Protein 7VS3 (pdb70)

Secondary structure (DSSP, 8-state):
-----EEEEEEEEEEE---SS-TT-EEEEEEEETTS-EEEPPPEETTB-EEEEEEEEEES-SS--EEEEEEEE---EEEEEEEEE---TTS--S-EEEEPB--SSSS-TT-EEEEEEEE---TTEEEEEEEEEEESSSS-S-EEEEEEEEE-SSS-EEEEEE-TT-SS-SEEEE-TT-EEEE-PPPTT--S-SEEEEEEETTEEEEEEESSHHHHHHHHHHHHHHHT-SSPP---

GO terms:
  GO:0031045 dense core granule (C, IDA)
  GO:0005546 phosphatidylinositol-4,5-bisphosphate binding (F, TAS)
  GO:0045921 positive regulation of exocytosis (P, IMP)
  GO:0045202 synapse (C, EXP)
  GO:0005509 calcium ion binding (F, IDA)
  GO:0005829 cytosol (C, IDA)
  GO:0045055 regulated exocytosis (P, TAS)
  GO:0017156 calcium-ion regulated exocytosis (P, IMP)
  GO:0099011 neuronal dense core vesicle exocytosis (P, IMP)
  GO:0005515 protein binding (F, IPI)
  GO:0005546 phosphatidylinositol-4,5-bisphosphate binding (F, IDA)
  GO:0098674 extrinsic component of neuronal dense core vesicle membrane (C, IDA)
  GO:0098793 presynapse (C, IDA)
  GO:0098978 glutamatergic synapse (C, IDA)
  GO:0098674 extrinsic component of neuronal dense core vesicle membrane (C, IEP)
  GO:0098793 presynapse (C, IEP)
  GO:0098978 glutamatergic synapse (C, IEP)

Foldseek 3Di:
DQWDKKKKKKFWFFKPQLPQDDQAWWKKKKKDKPPDDIDIFDIDGNVGGTGRDMDIDMDLWQFIKIKMWMWTDDVHIHTAFIDIDTDHQPRDQDWDKAATDGPVVDPRRRMITIMGIHIHQDPQWQDKDWKQKDKDPPNPDRDIFIWTWGNPDPQKIKIFTPDHPDSGGPDMGTQAQWDKAWDDDDPPRPDADTKIWIDHVPMIMIIGDPDVV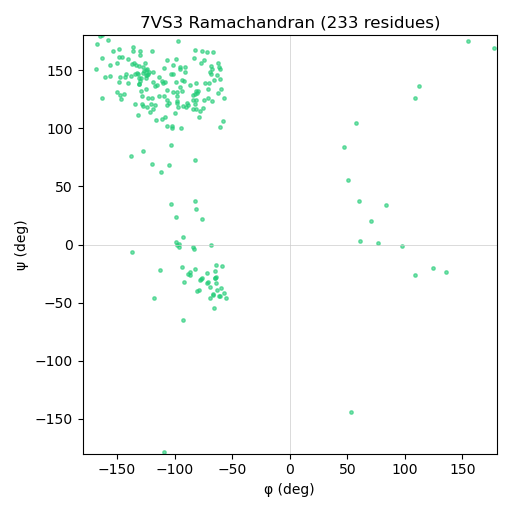VVVSVRVSSNSNHVDPDDYDDD

Organism: Rattus norvegicus (NCBI:txid10116)

B-factor: mean 40.87, std 5.76, range [30.21, 65.3]

Nearest PDB structures (foldseek):
  7vs3-assembly1_A  TM=1.004E+00  e=5.493E-45  Rattus norvegicus
  1wi1-assembly1_A  TM=9.589E-01  e=1.206E-15  Homo sapiens
  6nyc-assembly1_A  TM=8.390E-01  e=8.881E-07  Rattus norvegicus
  9bky-assembly3_C  TM=7.799E-01  e=5.081E-06  Trichomonas vaginalis G3
  2ep6-assembly1_A  TM=8.231E-01  e=8.536E-05  Homo sapiens

CATH classification: 2.30.29.30

InterPro domains:
  IPR000008 C2 domain [PS50004] (378-493)
  IPR001849 Pleckstrin homology domain [PF00169] (521-620)
  IPR001849 Pleckstrin homology domain [PS50003] (519-622)
  IPR001849 Pleckstrin homology domain [SM00233] (520-624)
  IPR010439 MUN domain [PF06292] (834-1189)
  IPR010439 MUN domain [PF06292] (1190-1236)
  IPR010439 MUN domain [SM01145] (833-925)
  IPR011993 PH-like domain superfamily [G3DSA:2.30.29.30] (519-629)
  IPR014770 Munc13 homology 1 [PS51258] (916-1047)
  IPR033227 Calcium-dependent secretion activator [PTHR12166] (1-1288)
  IPR057457 CAPS, C2 domain [PF25341] (417-516)

Solvent-accessible surface area: 11932 Å² total; per-residue (Å²): 141,22,99,2,73,2,46,0,40,0,22,0,45,43,6,88,32,22,99,55,25,46,90,109,90,50,0,19,0,4,1,38,6,48,83,69,78,112,77,99,6,108,107,10,74,12,81,146,19,58,16,76,30,95,2,87,8,63,16,47,26,0,19,1,13,0,60,0,39,0,26,3,50,124,214,89,56,53,68,18,1,82,10,81,18,129,9,12,10,88,25,87,74,139,51,61,101,50,134,8,100,20,92,85,97,30,114,5,102,58,0,58,0,52,2,1,14,89,4,56,122,17,174,52,6,82,34,5,10,116,0,51,0,46,12,84,89,26,1,146,56,43,118,84,33,3,0,0,0,2,48,58,49,81,189,50,29,2,0,0,3,8,146,128,107,51,23,91,20,79,60,73,11,54,0,95,51,14,47,0,24,25,36,123,100,75,121,80,39,160,26,26,117,10,4,0,27,0,58,88,168,69,10,54,0,12,0,0,1,81,82,68,59,46,15,59,99,0,0,82,3,0,64,167,7,11,68,22,112,78,80,24,102,84,133

Radius of gyration: 21.9 Å; Cα contacts (8 Å, |Δi|>4): 583; chains: 1; bounding box: 41×54×60 Å

Sequence (235 aa):
DVLLSFSLEVVIMEVQGLKSLAPNRIVYCTMEVEGGEKLQTDQAEASKPTWGTQGDFSTTHALPAVKVKLFTESLEDKELGRVILHPTPNSPKQSEWHKMTVSKNCPDQDLKIKLAVRMDKPQNMKHSGYLWTIGKNVWKRWKKRFFVLVQVSQYTFAMCSYREKKAEPQELLQLDGYTVDYTDPQPGLEGGRAFFNAVKEGDTVIFASDDEQDRILWVQAMYRATGQSHKPVPP

Structure (mmCIF, N/CA/C/O backbone):
data_7VS3
#
_entry.id   7VS3
#
_cell.length_a   56.940
_cell.length_b   62.452
_cell.length_c   64.071
_cell.angle_alpha   90.000
_cell.angle_beta   90.000
_cell.angle_gamma   90.000
#
_symmetry.space_group_name_H-M   'P 21 21 2'
#
loop_
_entity.id
_entity.type
_entity.pdbx_description
1 polymer 'Calcium-dependent secretion activator 1'
2 non-polymer 'SULFATE ION'
3 water water
#
loop_
_atom_site.group_PDB
_atom_site.id
_atom_site.type_symbol
_atom_site.label_atom_id
_atom_site.label_alt_id
_atom_site.label_comp_id
_atom_site.label_asym_id
_atom_site.label_entity_id
_atom_site.label_seq_id
_atom_site.pdbx_PDB_ins_code
_atom_site.Cartn_x
_atom_site.Cartn_y
_atom_site.Cartn_z
_atom_site.occupancy
_atom_site.B_iso_or_equiv
_atom_site.auth_seq_id
_atom_site.auth_comp_id
_atom_site.auth_asym_id
_atom_site.auth_atom_id
_atom_site.pdbx_PDB_model_num
ATOM 1 N N . ASP A 1 1 ? 12.145 46.948 81.831 1.00 54.31 391 ASP A N 1
ATOM 2 C CA . ASP A 1 1 ? 10.743 47.343 81.775 1.00 55.21 391 ASP A CA 1
ATOM 3 C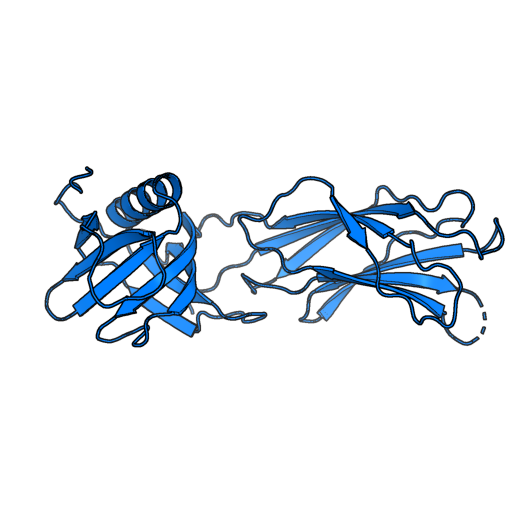 C . ASP A 1 1 ? 9.956 46.422 80.848 1.00 55.24 391 ASP A C 1
ATOM 4 O O . ASP A 1 1 ? 8.724 46.426 80.858 1.00 57.73 391 ASP A O 1
ATOM 6 N N . VAL A 1 2 ? 10.672 45.649 80.037 1.00 55.61 392 VAL A N 1
ATOM 7 C CA . VAL A 1 2 ? 10.075 44.583 79.230 1.00 53.65 392 VAL A CA 1
ATOM 8 C C . VAL A 1 2 ? 10.423 43.288 79.956 1.00 54.21 392 VAL A C 1
ATOM 9 O O . VAL A 1 2 ? 11.424 42.627 79.662 1.00 54.78 392 VAL A O 1
ATOM 13 N N . LEU A 1 3 ? 9.596 42.927 80.930 1.00 49.16 393 LEU A N 1
ATOM 14 C CA . LEU A 1 3 ? 9.911 41.837 81.838 1.00 46.40 393 LEU A CA 1
ATOM 15 C C . LEU A 1 3 ? 9.063 40.617 81.513 1.00 44.88 393 LEU A C 1
ATOM 16 O O . LEU A 1 3 ? 7.846 40.725 81.321 1.00 43.95 393 LEU A O 1
ATOM 21 N N . LEU A 1 4 ? 9.719 39.467 81.441 1.00 43.36 394 LEU A N 1
ATOM 22 C CA . LEU A 1 4 ? 9.071 38.170 81.386 1.00 39.39 394 LEU A CA 1
ATOM 23 C C . LEU A 1 4 ? 9.294 37.454 82.711 1.00 38.33 394 LEU A C 1
ATOM 24 O O . LEU A 1 4 ? 10.296 37.679 83.395 1.00 37.74 394 LEU A O 1
ATOM 29 N N . SER A 1 5 ? 8.355 36.586 83.072 1.00 38.47 395 SER A N 1
ATOM 30 C CA . SER A 1 5 ? 8.474 35.771 84.277 1.00 38.45 395 SER A CA 1
ATOM 31 C C . SER A 1 5 ? 8.150 34.330 83.912 1.00 35.91 395 SER A C 1
ATOM 32 O O . SER A 1 5 ? 6.999 34.007 83.604 1.00 35.92 395 SER A O 1
ATOM 34 N N . PHE A 1 6 ? 9.161 33.471 83.953 1.00 36.25 396 PHE A N 1
ATOM 35 C CA . PHE A 1 6 ? 9.025 32.080 83.550 1.00 37.81 396 PHE A CA 1
ATOM 36 C C . PHE A 1 6 ? 8.836 31.181 84.762 1.00 37.38 396 PHE A C 1
ATOM 37 O O . PHE A 1 6 ? 9.475 31.375 85.800 1.00 35.74 396 PHE A O 1
ATOM 45 N N . SER A 1 7 ? 7.954 30.195 84.618 1.00 38.20 397 SER A N 1
ATOM 46 C CA . SER A 1 7 ? 7.915 29.069 85.538 1.00 37.98 397 SER A CA 1
ATOM 47 C C . SER A 1 7 ? 8.948 28.040 85.099 1.00 36.38 397 SER A C 1
ATOM 48 O O . SER A 1 7 ? 8.987 27.652 83.928 1.00 35.82 397 SER A O 1
ATOM 51 N N . LEU A 1 8 ? 9.801 27.616 86.028 1.00 35.92 398 LEU A N 1
ATOM 52 C CA . LEU A 1 8 ? 10.853 26.648 85.744 1.00 37.87 398 LEU A CA 1
ATOM 53 C C . LEU A 1 8 ? 10.665 25.445 86.656 1.00 37.85 398 LEU A C 1
ATOM 54 O O . LEU A 1 8 ? 10.826 25.555 87.875 1.00 37.36 398 LEU A O 1
ATOM 59 N N . GLU A 1 9 ? 10.342 24.301 86.066 1.00 37.64 399 GLU A N 1
ATOM 60 C CA . GLU A 1 9 ? 10.103 23.072 86.808 1.00 38.36 399 GLU A CA 1
ATOM 61 C C . GLU A 1 9 ? 11.239 22.092 86.553 1.00 35.87 399 GLU A C 1
ATOM 62 O O . GLU A 1 9 ? 11.584 21.819 85.399 1.00 36.33 399 GLU A O 1
ATOM 68 N N . VAL A 1 10 ? 11.820 21.574 87.629 1.00 35.03 400 VAL A N 1
ATOM 69 C CA . VAL A 1 10 ? 12.899 20.599 87.562 1.00 34.97 400 VAL A CA 1
ATOM 70 C C . VAL A 1 10 ? 12.405 19.316 88.208 1.00 36.09 400 VAL A C 1
ATOM 71 O O . VAL A 1 10 ? 12.031 19.313 89.387 1.00 37.63 400 VAL A O 1
ATOM 75 N N . VAL A 1 11 ? 12.395 18.232 87.440 1.00 36.44 401 VAL A N 1
ATOM 76 C CA . VAL A 1 11 ? 12.016 16.914 87.934 1.00 36.78 401 VAL A CA 1
ATOM 77 C C . VAL A 1 11 ? 13.272 16.055 87.940 1.00 38.31 401 VAL A C 1
ATOM 78 O O . VAL A 1 11 ? 13.770 15.656 86.879 1.00 38.80 401 VAL A O 1
ATOM 82 N N . ILE A 1 12 ? 13.792 15.776 89.129 1.00 37.87 402 ILE A N 1
ATOM 83 C CA . ILE A 1 12 ? 14.958 14.917 89.285 1.00 38.44 402 ILE A CA 1
ATOM 84 C C . ILE A 1 12 ? 14.469 13.482 89.426 1.00 40.92 402 ILE A C 1
ATOM 85 O O . ILE A 1 12 ? 13.689 13.170 90.331 1.00 41.03 402 ILE A O 1
ATOM 90 N N . MET A 1 13 ? 14.920 12.612 88.523 1.00 40.61 403 MET A N 1
ATOM 91 C CA . MET A 1 13 ? 14.421 11.243 88.441 1.00 39.77 403 MET A CA 1
ATOM 92 C C 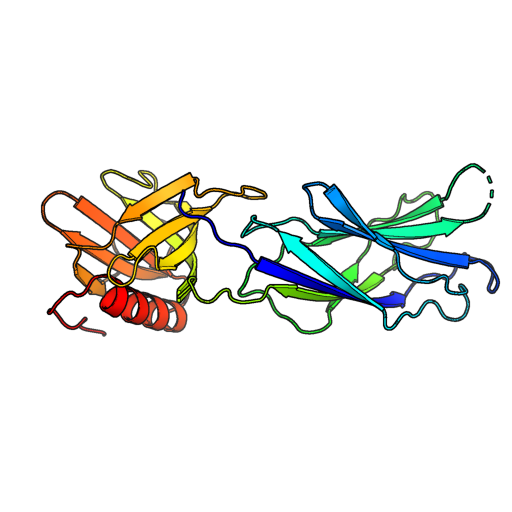. MET A 1 13 ? 15.265 10.279 89.270 1.00 40.03 403 MET A C 1
ATOM 93 O O . MET A 1 13 ? 14.782 9.698 90.247 1.00 38.65 403 MET A O 1
ATOM 98 N N . GLU A 1 14 ? 16.526 10.107 88.888 1.00 39.56 404 GLU A N 1
ATOM 99 C CA . GLU A 1 14 ? 17.390 9.082 89.456 1.00 38.01 404 GLU A CA 1
ATOM 100 C C . GLU A 1 14 ? 18.817 9.382 89.023 1.00 38.61 404 GLU A C 1
ATOM 101 O O . GLU A 1 14 ? 19.063 10.269 88.202 1.00 38.14 404 GLU A O 1
ATOM 107 N N . VAL A 1 15 ? 19.757 8.624 89.582 1.00 39.09 405 VAL A N 1
ATOM 108 C CA . VAL A 1 15 ? 21.149 8.681 89.158 1.00 39.14 405 VAL A CA 1
ATOM 109 C C . VAL A 1 15 ? 21.628 7.271 88.843 1.00 38.85 405 VAL A C 1
ATOM 110 O O . VAL A 1 15 ? 21.112 6.283 89.375 1.00 39.77 405 VAL A O 1
ATOM 114 N N . GLN A 1 16 ? 22.608 7.183 87.948 1.00 40.77 406 GLN A N 1
ATOM 115 C CA . GLN A 1 16 ? 23.301 5.944 87.629 1.00 41.50 406 GLN A CA 1
ATOM 116 C C . GLN A 1 16 ? 24.800 6.150 87.799 1.00 42.86 406 GLN A C 1
ATOM 117 O O . GLN A 1 16 ? 25.307 7.272 87.710 1.00 40.46 406 GLN A O 1
ATOM 123 N N . GLY A 1 17 ? 25.509 5.047 88.035 1.00 44.82 407 GLY A N 1
ATOM 124 C CA . GLY A 1 17 ? 26.942 5.114 88.248 1.00 44.64 407 GLY A CA 1
ATOM 125 C C . GLY A 1 17 ? 27.346 5.447 89.664 1.00 46.31 407 GLY A C 1
ATOM 126 O O . GLY A 1 17 ? 28.355 6.130 89.871 1.00 46.86 407 GLY A O 1
ATOM 127 N N . LEU A 1 18 ? 26.578 4.989 90.651 1.00 46.44 408 LEU A N 1
ATOM 128 C CA . LEU A 1 18 ? 26.857 5.266 92.054 1.00 47.93 408 LEU A CA 1
ATOM 129 C C . LEU A 1 18 ? 27.274 3.982 92.759 1.00 49.27 408 LEU A C 1
ATOM 130 O O . LEU A 1 18 ? 26.594 3.517 93.679 1.00 50.18 408 LEU A O 1
ATOM 135 N N . LYS A 1 19 ? 28.394 3.400 92.329 1.00 51.17 409 LYS A N 1
ATOM 136 C CA . LYS A 1 19 ? 28.790 2.072 92.783 1.00 51.51 409 LYS A CA 1
ATOM 137 C C . LYS A 1 19 ? 29.633 2.096 94.051 1.00 50.39 409 LYS A C 1
ATOM 138 O O . LYS A 1 19 ? 29.632 1.116 94.805 1.00 50.88 409 LYS A O 1
ATOM 140 N N . SER A 1 20 ? 30.339 3.196 94.312 1.00 50.65 410 SER A N 1
ATOM 141 C CA . SER A 1 20 ? 31.273 3.228 95.432 1.00 50.99 410 SER A CA 1
ATOM 142 C C . SER A 1 20 ? 30.548 3.207 96.772 1.00 50.79 410 SER A C 1
ATOM 143 O O . SER A 1 20 ? 31.023 2.580 97.727 1.00 50.90 410 SER A O 1
ATOM 146 N N . LEU A 1 21 ? 29.401 3.877 96.862 1.00 50.47 411 LEU A N 1
ATOM 147 C CA . LEU A 1 21 ? 28.763 4.107 98.152 1.00 46.87 411 LEU A CA 1
ATOM 148 C C . LEU A 1 21 ? 28.207 2.819 98.748 1.00 45.28 411 LEU A C 1
ATOM 149 O O . LEU A 1 21 ? 27.784 1.903 98.037 1.00 46.63 411 LEU A O 1
ATOM 154 N N . ALA A 1 22 ? 28.210 2.766 100.077 1.00 45.25 412 ALA A N 1
ATOM 155 C CA . ALA A 1 22 ? 27.506 1.713 100.786 1.00 45.50 412 ALA A CA 1
ATOM 156 C C . ALA A 1 22 ? 26.015 1.782 100.454 1.00 45.32 412 ALA A C 1
ATOM 157 O O . ALA A 1 22 ? 25.486 2.859 100.160 1.00 44.26 412 ALA A O 1
ATOM 159 N N . PRO A 1 23 ? 25.313 0.647 100.485 1.00 44.92 413 PRO A N 1
ATOM 160 C CA . PRO A 1 23 ? 23.898 0.662 100.077 1.00 43.08 413 PRO A CA 1
ATOM 161 C C . PRO A 1 23 ? 23.009 1.501 100.978 1.00 43.35 413 PRO A C 1
ATOM 162 O O . PRO A 1 23 ? 21.994 2.030 100.504 1.00 42.01 413 PRO A O 1
ATOM 166 N N . ASN A 1 24 ? 23.357 1.652 102.258 1.00 43.20 414 ASN A N 1
ATOM 167 C CA . ASN A 1 24 ? 22.528 2.378 103.213 1.00 42.55 414 ASN A CA 1
ATOM 168 C C . ASN A 1 24 ? 23.008 3.809 103.438 1.00 42.68 414 ASN A C 1
ATOM 169 O O . ASN A 1 24 ? 22.715 4.405 104.479 1.00 42.30 414 ASN A O 1
ATOM 174 N N . ARG A 1 25 ? 23.736 4.380 102.485 1.00 42.50 415 ARG A N 1
ATOM 175 C CA . ARG A 1 25 ? 24.132 5.777 102.575 1.00 42.29 415 ARG A CA 1
ATOM 176 C C . ARG A 1 25 ? 23.039 6.666 101.993 1.00 43.54 415 ARG A C 1
ATOM 177 O O . ARG A 1 25 ? 22.456 6.355 100.949 1.00 41.98 415 ARG A O 1
ATOM 185 N N . ILE A 1 26 ? 22.759 7.766 102.687 1.00 42.32 416 ILE A N 1
ATOM 186 C CA . ILE A 1 26 ? 21.700 8.686 102.287 1.00 41.14 416 ILE A CA 1
ATOM 187 C C . ILE A 1 26 ? 22.212 9.594 101.179 1.00 41.95 416 ILE A C 1
ATOM 188 O O . ILE A 1 26 ? 23.287 10.195 101.296 1.00 42.20 416 ILE A O 1
ATOM 193 N N . VAL A 1 27 ? 21.444 9.696 100.098 1.00 40.14 417 VAL A N 1
ATOM 194 C CA . VAL A 1 27 ? 21.744 10.620 99.014 1.00 39.06 417 VAL A CA 1
ATOM 195 C C . VAL A 1 27 ? 20.558 11.552 98.823 1.00 38.33 417 VAL A C 1
ATOM 196 O O . VAL A 1 27 ? 19.404 11.185 99.066 1.00 38.04 417 VAL A O 1
ATOM 200 N N . TYR A 1 28 ? 20.858 12.776 98.397 1.00 38.42 418 TYR A N 1
ATOM 201 C CA . TYR A 1 28 ? 19.838 13.749 98.040 1.00 38.20 418 TYR A CA 1
ATOM 202 C C . TYR A 1 28 ? 20.440 14.711 97.030 1.00 37.83 418 TYR A C 1
ATOM 203 O O . TYR A 1 28 ? 21.656 14.758 96.831 1.00 37.56 418 TYR A O 1
ATOM 212 N N . CYS A 1 29 ? 19.573 15.486 96.391 1.00 38.60 419 CYS A N 1
ATOM 213 C CA . CYS A 1 29 ? 19.999 16.463 95.403 1.00 39.78 419 CYS A CA 1
ATOM 214 C C . CYS A 1 29 ? 19.480 17.840 95.782 1.00 39.91 419 CYS A C 1
ATOM 215 O O . CYS A 1 29 ? 18.370 17.977 96.306 1.00 38.65 419 CYS A O 1
ATOM 218 N N . THR A 1 30 ? 20.292 18.854 95.517 1.00 40.49 420 THR A N 1
ATOM 219 C CA . THR A 1 30 ? 19.855 20.239 95.577 1.00 41.53 420 THR A CA 1
ATOM 220 C C . THR A 1 30 ? 19.762 20.780 94.158 1.00 42.29 420 THR A C 1
ATOM 221 O O . THR A 1 30 ? 20.595 20.462 93.302 1.00 41.23 420 THR A O 1
ATOM 225 N N . MET A 1 31 ? 18.723 21.570 93.908 1.00 44.52 421 MET A N 1
ATOM 226 C CA . MET A 1 31 ? 18.486 22.184 92.611 1.00 42.71 421 MET A CA 1
ATOM 227 C C . MET A 1 31 ? 18.284 23.673 92.826 1.00 42.07 421 MET A C 1
ATOM 228 O O . MET A 1 31 ? 17.471 24.075 93.665 1.00 41.04 421 MET A O 1
ATOM 233 N N . GLU A 1 32 ? 19.034 24.488 92.090 1.00 44.38 422 GLU A N 1
ATOM 234 C CA . GLU A 1 32 ? 19.006 25.923 92.314 1.00 45.30 422 GLU A CA 1
ATOM 235 C C . GLU A 1 32 ? 19.091 26.672 90.992 1.00 44.49 422 GLU A C 1
ATOM 236 O O . GLU A 1 32 ? 19.722 26.218 90.033 1.00 42.27 422 GLU A O 1
ATOM 242 N N . VAL A 1 33 ? 18.413 27.816 90.957 1.00 46.69 423 VAL A N 1
ATOM 243 C CA . VAL A 1 33 ? 18.488 28.776 89.863 1.00 47.14 423 VAL A CA 1
ATOM 244 C C . VAL A 1 33 ? 19.201 30.013 90.389 1.00 46.95 423 VAL A C 1
ATOM 245 O O . VAL A 1 33 ? 18.990 30.413 91.541 1.00 47.83 423 VAL A O 1
ATOM 249 N N . GLU A 1 34 ? 20.058 30.609 89.560 1.00 46.56 424 GLU A N 1
ATOM 250 C CA . GLU A 1 34 ? 20.755 31.820 89.976 1.00 48.10 424 GLU A CA 1
ATOM 251 C C . GLU A 1 34 ? 19.742 32.912 90.298 1.00 47.82 424 GLU A C 1
ATOM 252 O O . GLU A 1 34 ? 18.777 33.125 89.557 1.00 49.26 424 GLU A O 1
ATOM 258 N N . GLY A 1 35 ? 19.939 33.577 91.432 1.00 48.45 425 GLY A N 1
ATOM 259 C CA . GLY A 1 35 ? 19.009 34.571 91.933 1.00 48.72 425 GLY A CA 1
ATOM 260 C C . GLY A 1 35 ? 18.513 34.310 93.340 1.00 52.20 425 GLY A C 1
ATOM 261 O O . GLY A 1 35 ? 18.026 35.243 93.994 1.00 53.64 425 GLY A O 1
ATOM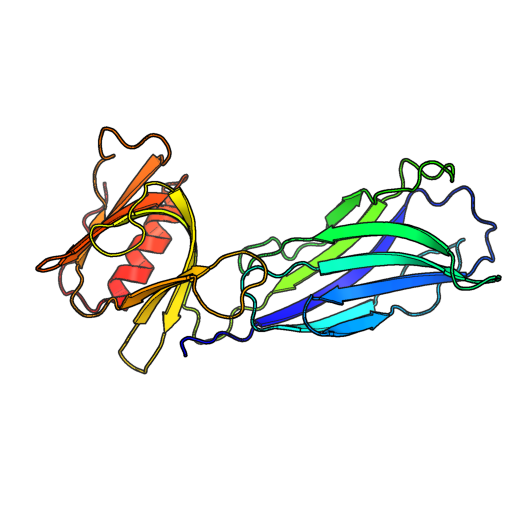 262 N N . GLY A 1 36 ? 18.607 33.075 93.830 1.00 52.65 426 GLY A N 1
ATOM 263 C CA . GLY A 1 36 ? 18.284 32.809 95.219 1.00 51.10 426 GLY A CA 1
ATOM 264 C C . GLY A 1 36 ? 17.434 31.579 95.469 1.00 50.97 426 GLY A C 1
ATOM 265 O O . GLY A 1 36 ? 17.468 31.016 96.569 1.00 52.11 426 GLY A O 1
ATOM 266 N N . GLU A 1 37 ? 16.669 31.146 94.470 1.00 46.92 427 GLU A N 1
ATOM 267 C CA . GLU A 1 37 ? 15.715 30.058 94.674 1.00 45.79 427 GLU A CA 1
ATOM 268 C C . GLU A 1 37 ? 16.443 28.717 94.678 1.00 45.39 427 GLU A C 1
ATOM 269 O O . GLU A 1 37 ? 16.999 28.299 93.657 1.00 45.19 427 GLU A O 1
ATOM 275 N N . LYS A 1 38 ? 16.435 28.036 95.825 1.00 44.53 428 LYS A N 1
ATOM 276 C CA . LYS A 1 38 ? 17.064 26.729 95.971 1.00 43.35 428 LYS A CA 1
ATOM 277 C C . LYS A 1 38 ? 16.080 25.753 96.599 1.00 42.75 428 LYS A C 1
ATOM 278 O O . LYS A 1 38 ? 15.285 26.130 97.464 1.00 43.04 428 LYS A O 1
ATOM 284 N N . LEU A 1 39 ? 16.134 24.500 96.150 1.00 42.75 429 LEU A N 1
ATOM 285 C CA . LEU A 1 39 ? 15.261 23.448 96.651 1.00 43.47 429 LEU A CA 1
ATOM 286 C C . LEU A 1 39 ? 16.055 22.155 96.776 1.00 44.04 429 LEU A C 1
ATOM 287 O O . LEU A 1 39 ? 17.110 21.988 96.160 1.00 43.28 429 LEU A O 1
ATOM 292 N N . GLN A 1 40 ? 15.536 21.240 97.587 1.00 44.33 430 GLN A N 1
ATOM 293 C CA . GLN A 1 40 ? 16.170 19.952 97.813 1.00 42.57 430 GLN A CA 1
ATOM 294 C C . GLN A 1 40 ? 15.198 18.826 97.495 1.00 42.93 430 GLN A C 1
ATOM 295 O O . GLN A 1 40 ? 13.981 18.976 97.627 1.00 45.03 430 GLN A O 1
ATOM 301 N N . THR A 1 41 ? 15.749 17.694 97.074 1.00 41.52 431 THR A N 1
ATOM 302 C CA . THR A 1 41 ? 14.955 16.485 96.979 1.00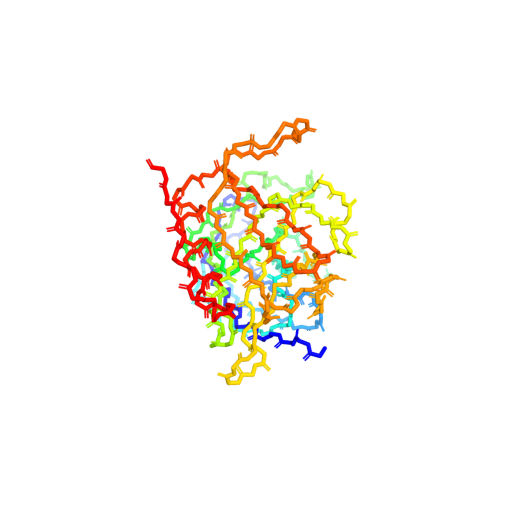 41.53 431 THR A CA 1
ATOM 303 C C . THR A 1 41 ? 14.862 15.821 98.347 1.00 41.53 431 THR A C 1
ATOM 304 O O . THR A 1 41 ? 15.588 16.160 99.285 1.00 41.44 431 THR A O 1
ATOM 308 N N . ASP A 1 42 ? 13.954 14.857 98.453 1.00 45.13 432 ASP A N 1
ATOM 309 C CA . ASP A 1 42 ? 13.875 14.038 99.649 1.00 44.30 432 ASP A CA 1
ATOM 310 C C . ASP A 1 42 ? 15.127 13.170 99.782 1.00 42.67 432 ASP A C 1
ATOM 311 O O . ASP A 1 42 ? 15.920 13.020 98.847 1.00 39.70 432 ASP A O 1
ATOM 316 N N . GLN A 1 43 ? 15.304 12.605 100.972 1.00 43.88 433 GLN A N 1
ATOM 317 C CA . GLN A 1 43 ? 16.396 11.669 101.197 1.00 42.48 433 GLN A CA 1
ATOM 318 C C . GLN A 1 43 ? 16.132 10.373 100.442 1.00 39.58 433 GLN A C 1
ATOM 319 O O . GLN A 1 43 ? 15.001 9.880 100.396 1.00 40.82 433 GLN A O 1
ATOM 325 N N . ALA A 1 44 ? 17.177 9.830 99.832 1.00 36.73 434 ALA A N 1
ATOM 326 C CA . ALA A 1 44 ? 17.101 8.536 99.177 1.00 38.34 434 ALA A CA 1
ATOM 327 C C . ALA A 1 44 ? 18.271 7.681 99.636 1.00 39.21 434 ALA A C 1
ATOM 328 O O . ALA A 1 44 ? 19.318 8.197 100.039 1.00 40.17 434 ALA A O 1
ATOM 330 N N . GLU A 1 45 ? 18.083 6.369 99.587 1.00 38.44 435 GLU A N 1
ATOM 331 C CA . GLU A 1 45 ? 19.154 5.449 99.926 1.00 38.84 435 GLU A CA 1
ATOM 332 C C . GLU A 1 45 ? 19.947 5.099 98.676 1.00 37.74 435 GLU A C 1
ATOM 333 O O . GLU A 1 45 ? 19.404 5.047 97.570 1.00 38.30 435 GLU A O 1
ATOM 339 N N . ALA A 1 46 ? 21.246 4.853 98.862 1.00 38.59 436 ALA A N 1
ATOM 340 C CA . ALA A 1 46 ? 22.125 4.603 97.724 1.00 39.64 436 ALA A CA 1
ATOM 341 C C . ALA A 1 46 ? 21.773 3.320 96.981 1.00 39.05 436 ALA A C 1
ATOM 342 O O . ALA A 1 46 ? 22.125 3.185 95.804 1.00 39.10 436 ALA A O 1
ATOM 344 N N . SER A 1 47 ? 21.092 2.376 97.636 1.00 40.23 437 SER A N 1
ATOM 345 C CA . SER A 1 47 ? 20.601 1.198 96.928 1.00 38.66 437 SER A CA 1
ATOM 346 C C . SER A 1 47 ? 19.570 1.574 95.875 1.00 39.30 437 SER A C 1
ATOM 347 O O . SER A 1 47 ? 19.483 0.925 94.826 1.00 39.40 437 SER A O 1
ATOM 350 N N . LYS A 1 48 ? 18.779 2.611 96.138 1.00 37.82 438 LYS A N 1
ATOM 351 C CA . LYS A 1 48 ? 17.701 3.032 95.243 1.00 39.57 438 LYS A CA 1
ATOM 352 C C . LYS A 1 48 ? 17.713 4.552 95.166 1.00 39.31 438 LYS A C 1
ATOM 353 O O . LYS A 1 48 ? 16.884 5.233 95.785 1.00 37.29 438 LYS A O 1
ATOM 359 N N . PRO A 1 49 ? 18.665 5.129 94.419 1.00 39.20 439 PRO A N 1
ATOM 360 C CA . PRO A 1 49 ? 18.764 6.600 94.331 1.00 37.03 439 PRO A CA 1
ATOM 361 C C . PRO A 1 49 ? 17.796 7.165 93.300 1.00 36.37 439 PRO A C 1
ATOM 362 O O . PRO A 1 49 ? 18.169 7.604 92.208 1.00 36.21 439 PRO A O 1
ATOM 366 N N . THR A 1 50 ? 16.511 7.149 93.652 1.00 36.36 440 THR A N 1
ATOM 367 C CA . THR A 1 50 ? 15.449 7.631 92.782 1.00 37.36 440 THR A CA 1
ATOM 368 C C . THR A 1 50 ? 14.545 8.585 93.548 1.00 37.03 440 THR A C 1
ATOM 369 O O . THR A 1 50 ? 14.283 8.392 94.740 1.00 37.15 440 THR A O 1
ATOM 373 N N . TRP A 1 51 ? 14.077 9.616 92.849 1.00 37.60 441 TRP A N 1
ATOM 374 C CA . TRP A 1 51 ? 13.098 10.560 93.364 1.00 38.67 441 TRP A CA 1
ATOM 375 C C . TRP A 1 51 ? 12.090 10.855 92.265 1.00 41.67 441 TRP A C 1
ATOM 376 O O . TRP A 1 51 ? 12.444 10.907 91.085 1.00 45.06 441 TRP A O 1
ATOM 387 N N . GLY A 1 52 ? 10.837 11.048 92.651 1.00 43.44 442 GLY A N 1
ATOM 388 C CA . GLY A 1 52 ? 9.856 11.554 91.710 1.00 44.88 442 GLY A CA 1
ATOM 389 C C . GLY A 1 52 ? 9.599 13.018 91.996 1.00 45.10 442 GLY A C 1
ATOM 390 O O . GLY A 1 52 ? 8.477 13.511 91.843 1.00 48.10 442 GLY A O 1
ATOM 391 N N . THR A 1 53 ? 10.651 13.716 92.415 1.00 43.44 443 THR A N 1
ATOM 392 C CA . THR A 1 53 ? 10.539 15.045 92.999 1.00 40.88 443 THR A CA 1
ATOM 393 C C . THR A 1 53 ? 10.447 16.108 91.910 1.00 39.38 443 THR A C 1
ATOM 394 O O . THR A 1 53 ? 11.360 16.242 91.089 1.00 39.65 443 THR A O 1
ATOM 398 N N . GLN A 1 54 ? 9.358 16.870 91.919 1.00 39.30 444 GLN A N 1
ATOM 399 C CA . GLN A 1 54 ? 9.205 18.033 91.054 1.00 37.91 444 GLN A CA 1
ATOM 400 C C . GLN A 1 54 ? 9.562 19.286 91.844 1.00 38.06 444 GLN A C 1
ATOM 401 O O . GLN A 1 54 ? 8.978 19.544 92.902 1.00 39.52 444 GLN A O 1
ATOM 407 N N . GLY A 1 55 ? 10.519 20.057 91.336 1.00 38.03 445 GLY A N 1
ATOM 408 C CA . GLY A 1 55 ? 10.835 21.329 91.948 1.00 39.52 445 GLY A CA 1
ATOM 409 C C . GLY A 1 55 ? 10.321 22.469 91.096 1.00 40.32 445 GLY A C 1
ATOM 410 O O . GLY A 1 55 ? 10.730 22.609 89.941 1.00 38.78 445 GLY A O 1
ATOM 411 N N . ASP A 1 56 ? 9.442 23.302 91.652 1.00 40.48 446 ASP A N 1
ATOM 412 C CA . ASP A 1 56 ? 8.823 24.400 90.912 1.00 38.12 446 ASP A CA 1
ATOM 413 C C . ASP A 1 56 ? 9.543 25.700 91.254 1.00 37.91 446 ASP A C 1
ATOM 414 O O . ASP A 1 56 ? 9.478 26.169 92.393 1.00 39.91 446 ASP A O 1
ATOM 419 N N . PHE A 1 57 ? 10.232 26.274 90.270 1.00 39.39 447 PHE A N 1
ATOM 420 C CA . PHE A 1 57 ? 10.964 27.527 90.410 1.00 38.30 447 PHE A CA 1
ATOM 421 C C . PHE A 1 57 ? 10.259 28.632 89.630 1.00 38.59 447 PHE A C 1
ATOM 422 O O . PHE A 1 57 ? 9.212 28.427 89.009 1.00 39.17 447 PHE A O 1
ATOM 430 N N . SER A 1 58 ? 10.858 29.818 89.657 1.00 39.35 448 SER A N 1
ATOM 431 C CA . SER A 1 58 ? 10.303 30.974 88.965 1.00 39.80 448 SER A CA 1
ATOM 432 C C . SER A 1 58 ? 11.396 32.021 88.834 1.00 39.33 448 SER A C 1
ATOM 433 O O . SER A 1 58 ? 12.017 32.396 89.832 1.00 39.54 448 SER A O 1
ATOM 436 N N . THR A 1 59 ? 11.636 32.481 87.609 1.00 39.89 449 THR A N 1
ATOM 437 C CA . THR A 1 59 ? 12.744 33.388 87.361 1.00 40.27 449 THR A CA 1
ATOM 438 C C . THR A 1 59 ? 12.363 34.382 86.276 1.00 39.97 449 THR A C 1
ATOM 439 O O . THR A 1 59 ? 11.421 34.170 85.506 1.00 38.55 449 THR A O 1
ATOM 443 N N . THR A 1 60 ? 13.118 35.477 86.233 1.00 39.99 450 THR A N 1
ATOM 444 C CA . THR A 1 60 ? 13.001 36.500 85.207 1.00 38.76 450 THR A CA 1
ATOM 445 C C . THR A 1 60 ? 14.003 36.310 84.079 1.00 38.52 450 THR A C 1
ATOM 446 O O . THR A 1 60 ? 13.995 37.086 83.119 1.00 38.63 450 THR A O 1
ATOM 450 N N . HIS A 1 61 ? 14.863 35.304 84.177 1.00 40.36 451 HIS A N 1
ATOM 451 C CA . HIS A 1 61 ? 15.910 35.070 83.193 1.00 39.50 451 HIS A CA 1
ATOM 452 C C . HIS A 1 61 ? 15.382 34.144 82.108 1.00 38.61 451 HIS A C 1
ATOM 453 O O . HIS A 1 61 ? 15.007 33.000 82.390 1.00 39.04 451 HIS A O 1
ATOM 460 N N . ALA A 1 62 ? 15.350 34.641 80.870 1.00 38.23 452 ALA A N 1
ATOM 461 C CA . ALA A 1 62 ? 15.005 33.783 79.745 1.00 36.75 452 ALA A CA 1
ATOM 462 C C . ALA A 1 62 ? 16.053 32.699 79.538 1.00 36.22 452 ALA A C 1
ATOM 463 O O . ALA A 1 62 ? 15.723 31.606 79.063 1.00 37.18 452 ALA A O 1
ATOM 465 N N . LEU A 1 63 ? 17.310 32.973 79.901 1.00 36.11 453 LEU A N 1
ATOM 466 C CA . LEU A 1 63 ? 18.421 32.032 79.762 1.00 35.70 453 LEU A CA 1
ATOM 467 C C . LEU A 1 63 ? 19.025 31.744 81.135 1.00 37.50 453 LEU A C 1
ATOM 468 O O . LEU A 1 63 ? 20.167 32.133 81.417 1.00 38.50 453 LEU A O 1
ATOM 473 N N . PRO A 1 64 ? 18.299 31.047 82.005 1.00 36.89 454 PRO A N 1
ATOM 474 C CA . PRO A 1 64 ? 18.819 30.776 83.346 1.00 38.36 454 PRO A CA 1
ATOM 475 C C . PRO A 1 64 ? 19.741 29.565 83.369 1.00 38.44 454 PRO A C 1
ATOM 476 O O . PRO A 1 64 ? 19.740 28.720 82.473 1.00 37.47 454 PRO A O 1
ATOM 480 N N . ALA A 1 65 ? 20.543 29.498 84.425 1.00 39.82 455 ALA A N 1
ATOM 481 C CA . ALA A 1 65 ? 21.415 28.362 84.683 1.00 41.43 455 ALA A CA 1
ATOM 482 C C . ALA A 1 65 ? 20.841 27.558 85.842 1.00 42.29 455 ALA A C 1
ATOM 483 O O . ALA A 1 65 ? 20.601 28.108 86.923 1.00 42.85 455 ALA A O 1
ATOM 485 N N . VAL A 1 66 ? 20.608 26.268 85.615 1.00 40.78 456 VAL A N 1
ATOM 486 C CA . VAL A 1 66 ? 20.047 25.382 86.630 1.00 41.87 456 VAL A CA 1
ATOM 487 C C . VAL A 1 66 ? 21.160 24.452 87.099 1.00 40.93 456 VAL A C 1
ATOM 488 O O . VAL A 1 66 ? 21.603 23.567 86.356 1.00 39.51 456 VAL A O 1
ATOM 492 N N . LYS A 1 67 ? 21.612 24.659 88.332 1.00 41.52 457 LYS A N 1
ATOM 493 C CA . LYS A 1 67 ? 22.676 23.868 88.935 1.00 41.43 457 LYS A CA 1
ATOM 494 C C . LYS A 1 67 ? 22.053 22.775 89.793 1.00 41.24 457 LYS A C 1
ATOM 495 O O . LYS A 1 67 ? 21.346 23.072 90.763 1.00 41.95 457 LYS A O 1
ATOM 501 N N . VAL A 1 68 ? 22.307 21.519 89.436 1.00 40.07 458 VAL A N 1
ATOM 502 C CA . VAL A 1 68 ? 21.844 20.369 90.206 1.00 41.10 458 VAL A CA 1
ATOM 503 C C . VAL A 1 68 ? 23.062 19.669 90.789 1.00 39.82 458 VAL A C 1
ATOM 504 O O . VAL A 1 68 ? 24.006 19.344 90.060 1.00 40.64 458 VAL A O 1
ATOM 508 N N . LYS A 1 69 ? 23.042 19.436 92.101 1.00 40.69 459 LYS A N 1
ATOM 509 C CA . LYS A 1 69 ? 24.174 18.847 92.808 1.00 42.03 459 LYS A CA 1
ATOM 510 C C . LYS A 1 69 ? 23.720 17.609 93.570 1.00 40.57 459 LYS A C 1
ATOM 511 O O . LYS A 1 69 ? 22.683 17.633 94.241 1.00 39.72 459 LYS A O 1
ATOM 517 N N . LEU A 1 70 ? 24.496 16.530 93.458 1.00 40.11 460 LEU A N 1
ATOM 518 C CA . LEU A 1 70 ? 24.223 15.293 94.179 1.00 39.42 460 LEU A CA 1
ATOM 519 C C . LEU A 1 70 ? 25.074 15.240 95.441 1.00 40.78 460 LEU A C 1
ATOM 520 O O . LEU A 1 70 ? 26.287 15.468 95.389 1.00 42.19 460 LEU A O 1
ATOM 525 N N . PHE A 1 71 ? 24.439 14.934 96.569 1.00 39.96 461 PHE A N 1
ATOM 526 C CA . PHE A 1 71 ? 25.117 14.897 97.854 1.00 40.72 461 PHE A CA 1
ATOM 527 C C . PHE A 1 71 ? 24.926 13.545 98.519 1.00 40.81 461 PHE A C 1
ATOM 528 O O . PHE A 1 71 ? 23.923 12.860 98.307 1.00 39.95 461 PHE A O 1
ATOM 536 N N . THR A 1 72 ? 25.918 13.170 99.316 1.00 42.40 462 THR A N 1
ATOM 537 C CA . THR A 1 72 ? 25.774 12.167 100.357 1.00 44.66 462 THR A CA 1
ATOM 538 C C . THR A 1 72 ? 26.079 12.845 101.685 1.00 47.21 462 THR A C 1
ATOM 539 O O . THR A 1 72 ? 26.976 13.690 101.766 1.00 50.21 462 THR A O 1
ATOM 543 N N . GLU A 1 73 ? 25.313 12.519 102.716 1.00 47.83 463 GLU A N 1
ATOM 544 C CA . GLU A 1 73 ? 25.478 13.204 103.987 1.00 50.56 463 GLU A CA 1
ATOM 545 C C . GLU A 1 73 ? 26.160 12.302 105.006 1.00 50.50 463 GLU A C 1
ATOM 546 O O . GLU A 1 73 ? 26.180 11.075 104.871 1.00 51.53 463 GLU A O 1
ATOM 552 N N . SER A 1 74 ? 26.741 12.943 106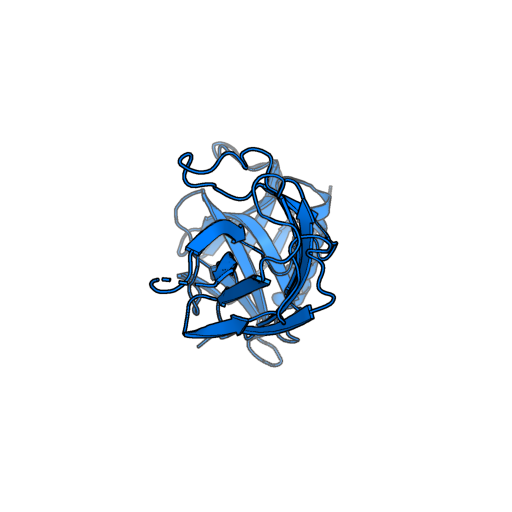.019 1.00 52.00 464 SER A N 1
ATOM 553 C CA . SER A 1 74 ? 27.335 12.258 107.163 1.00 53.42 464 SER A CA 1
ATOM 554 C C . SER A 1 74 ? 28.427 11.275 106.745 1.00 53.82 464 SER A C 1
ATOM 555 O O . SER A 1 74 ? 29.114 10.692 107.588 1.00 53.58 464 SER A O 1
ATOM 558 N N . LEU A 1 80 ? 31.102 15.681 108.877 1.00 58.39 470 LEU A N 1
ATOM 559 C CA . LEU A 1 80 ? 31.859 16.774 108.271 1.00 60.93 470 LEU A CA 1
ATOM 560 C C . LEU A 1 80 ? 31.091 17.364 107.090 1.00 60.17 470 LEU A C 1
ATOM 561 O O . LEU A 1 80 ? 31.339 16.999 105.938 1.00 63.20 470 LEU A O 1
ATOM 566 N N . GLU A 1 81 ? 30.165 18.279 107.390 1.00 59.03 471 GLU A N 1
ATOM 567 C CA . GLU A 1 81 ? 29.301 18.891 106.384 1.00 57.27 471 GLU A CA 1
ATOM 568 C C . GLU A 1 81 ? 28.603 17.815 105.562 1.00 55.75 471 GLU A C 1
ATOM 569 O O . GLU A 1 81 ? 28.245 16.760 106.095 1.00 55.24 471 GLU A O 1
ATOM 571 N N . ASP A 1 82 ? 28.405 18.068 104.269 1.00 55.51 472 ASP A N 1
ATOM 572 C CA . ASP A 1 82 ? 27.909 17.061 103.341 1.00 52.25 472 ASP A CA 1
ATOM 573 C C . ASP A 1 82 ? 28.845 16.979 102.143 1.00 50.60 472 ASP A C 1
ATOM 574 O O . ASP A 1 82 ? 29.449 17.974 101.735 1.00 50.79 472 ASP A O 1
ATOM 579 N N . LYS A 1 83 ? 28.965 15.780 101.586 1.00 49.04 473 LYS A N 1
ATOM 580 C CA . LYS A 1 83 ? 29.908 15.509 100.510 1.00 49.00 473 LYS A CA 1
ATOM 581 C C . LYS A 1 83 ? 29.183 15.560 99.170 1.00 46.52 473 LYS A C 1
ATOM 582 O O . LYS A 1 83 ? 28.226 14.809 98.947 1.00 45.71 473 LYS A O 1
ATOM 584 N N . GLU A 1 84 ? 29.642 16.436 98.278 1.00 43.91 474 GLU A N 1
ATOM 585 C CA . GLU A 1 84 ? 29.094 16.501 96.929 1.00 44.74 474 GLU A CA 1
ATOM 586 C C . GLU A 1 84 ? 29.723 15.410 96.071 1.00 43.97 474 GLU A C 1
ATOM 587 O O . GLU A 1 84 ? 30.950 15.338 95.949 1.00 44.22 474 GLU A O 1
ATOM 593 N N . LEU A 1 85 ? 28.886 14.572 95.465 1.00 41.67 475 LEU A N 1
ATOM 594 C CA . LEU A 1 85 ? 29.375 13.508 94.601 1.00 42.70 475 LEU A CA 1
ATOM 595 C C . LEU A 1 85 ? 29.435 13.912 93.135 1.00 42.48 475 LEU A C 1
ATOM 596 O O . LEU A 1 85 ? 30.147 13.266 92.357 1.00 43.59 475 LEU A O 1
ATOM 601 N N . GLY A 1 86 ? 28.717 14.956 92.745 1.00 42.61 476 GLY A N 1
ATOM 602 C CA . GLY A 1 86 ? 28.717 15.390 91.361 1.00 41.96 476 GLY A CA 1
ATOM 603 C C . GLY A 1 86 ? 27.773 16.559 91.187 1.00 42.76 476 GLY A C 1
ATOM 604 O O . GLY A 1 86 ? 26.984 16.894 92.078 1.00 40.28 476 GLY A O 1
ATOM 605 N N . ARG A 1 87 ? 27.871 17.183 90.017 1.00 43.19 477 ARG A N 1
ATOM 606 C CA . ARG A 1 87 ? 26.990 18.289 89.684 1.00 41.99 477 ARG A CA 1
ATOM 607 C C . ARG A 1 87 ? 26.781 18.326 88.180 1.00 39.76 477 ARG A C 1
ATOM 608 O O . ARG A 1 87 ? 27.586 17.807 87.404 1.00 39.53 477 ARG A O 1
ATOM 616 N N . VAL A 1 88 ? 25.666 18.932 87.783 1.00 39.31 478 VAL A N 1
ATOM 617 C CA . VAL A 1 88 ? 25.425 19.326 86.402 1.00 40.45 478 VAL A CA 1
ATOM 618 C C . VAL A 1 88 ? 24.882 20.745 86.420 1.00 40.37 478 VAL A C 1
ATOM 619 O O . VAL A 1 88 ? 24.187 21.156 87.357 1.00 39.65 478 VAL A O 1
ATOM 623 N N . ILE A 1 89 ? 25.227 21.509 85.390 1.00 38.32 479 ILE A N 1
ATOM 624 C CA . ILE A 1 89 ? 24.673 22.839 85.186 1.00 39.42 479 ILE A CA 1
ATOM 625 C C . ILE A 1 89 ? 23.941 22.825 83.854 1.00 39.05 479 ILE A C 1
ATOM 626 O O . ILE A 1 89 ? 24.555 22.596 82.802 1.00 39.31 479 ILE A O 1
ATOM 631 N N . LEU A 1 90 ? 22.631 23.044 83.905 1.00 38.25 480 LEU A N 1
ATOM 632 C CA . LEU A 1 90 ? 21.773 23.036 82.733 1.00 37.55 480 LEU A CA 1
ATOM 633 C C . LEU A 1 90 ? 21.467 24.462 82.299 1.00 36.54 480 LEU A C 1
ATOM 634 O O . LEU A 1 90 ? 21.358 25.375 83.122 1.00 36.91 480 LEU A O 1
ATOM 639 N N . HIS A 1 91 ? 21.329 24.643 80.989 1.00 35.06 481 HIS A N 1
ATOM 640 C CA . HIS A 1 91 ? 21.066 25.948 80.389 1.00 35.74 481 HIS A CA 1
ATOM 641 C C . HIS A 1 91 ? 19.849 25.813 79.484 1.00 34.83 481 HIS A C 1
ATOM 642 O O . HIS A 1 91 ? 19.977 25.659 78.262 1.00 32.58 481 HIS A O 1
ATOM 649 N N . PRO A 1 92 ? 18.648 25.847 80.057 1.00 35.12 482 PRO A N 1
ATOM 650 C CA . PRO A 1 92 ? 17.434 25.668 79.264 1.00 34.60 482 PRO A CA 1
ATOM 651 C C . PRO A 1 92 ? 16.866 26.984 78.755 1.00 35.70 482 PRO A C 1
ATOM 652 O O . PRO A 1 92 ? 17.051 28.051 79.341 1.00 35.06 482 PRO A O 1
ATOM 656 N N . THR A 1 93 ? 16.160 26.881 77.633 1.00 36.20 483 THR A N 1
ATOM 657 C CA . THR A 1 93 ? 15.460 28.007 77.031 1.00 35.67 483 THR A CA 1
ATOM 658 C C . THR A 1 93 ? 13.977 27.646 76.993 1.00 35.02 483 THR A C 1
ATOM 659 O O . THR A 1 93 ? 13.627 26.484 77.233 1.00 33.85 483 THR A O 1
ATOM 661 N N . PRO A 1 94 ? 13.069 28.594 76.734 1.00 35.22 484 PRO A N 1
ATOM 662 C CA . PRO A 1 94 ? 11.653 28.206 76.606 1.00 35.09 484 PRO A CA 1
ATOM 663 C C . PRO A 1 94 ? 11.398 27.190 75.505 1.00 35.50 484 PRO A C 1
ATOM 664 O O . PRO A 1 94 ? 10.350 26.533 75.523 1.00 35.59 484 PRO A O 1
ATOM 668 N N . ASN A 1 95 ? 12.321 27.040 74.553 1.00 36.24 485 ASN A N 1
ATOM 669 C CA . ASN A 1 95 ? 12.198 26.080 73.464 1.00 35.99 485 ASN A CA 1
ATOM 670 C C . ASN A 1 95 ? 12.930 24.774 73.744 1.00 36.60 485 ASN A C 1
ATOM 671 O O . ASN A 1 95 ? 12.913 23.877 72.897 1.00 37.01 485 ASN A O 1
ATOM 676 N N . SER A 1 96 ? 13.570 24.649 74.905 1.00 37.64 486 SER A N 1
ATOM 677 C CA . SER A 1 96 ? 14.363 23.472 75.210 1.00 35.84 486 SER A CA 1
ATOM 678 C C . SER A 1 96 ? 13.471 22.246 75.371 1.00 36.20 486 SER A C 1
ATOM 679 O O . SER A 1 96 ? 12.292 22.363 75.713 1.00 37.11 486 SER A O 1
ATOM 682 N N . PRO A 1 97 ? 14.015 21.056 75.118 1.00 37.22 487 PRO A N 1
ATOM 683 C CA . PRO A 1 97 ? 13.221 19.832 75.283 1.00 36.33 487 PRO A CA 1
ATOM 684 C C . PRO A 1 97 ? 12.773 19.656 76.726 1.00 37.43 487 PRO A C 1
ATOM 685 O O . PRO A 1 97 ? 13.572 19.750 77.661 1.00 38.89 487 PRO A O 1
ATOM 689 N N . LYS A 1 98 ? 11.478 19.403 76.903 1.00 36.93 488 LYS A N 1
ATOM 690 C CA . LYS A 1 98 ? 10.899 19.159 78.216 1.00 39.66 488 LYS A CA 1
ATOM 691 C C . LYS A 1 98 ? 10.858 17.676 78.571 1.00 39.68 488 LYS A C 1
ATOM 692 O O . LYS A 1 98 ? 10.283 17.310 79.602 1.00 39.01 488 LYS A O 1
ATOM 698 N N . GLN A 1 99 ? 11.449 16.819 77.741 1.00 38.01 489 GLN A N 1
ATOM 699 C CA . GLN A 1 99 ? 11.544 15.402 78.052 1.00 39.06 489 GLN A CA 1
ATOM 700 C C . GLN A 1 99 ? 12.606 15.153 79.121 1.00 37.65 489 GLN A C 1
ATOM 701 O O . GLN A 1 99 ? 13.514 15.961 79.341 1.00 36.31 489 GLN A O 1
ATOM 707 N N . SER A 1 100 ? 12.486 14.010 79.785 1.00 37.52 490 SER A N 1
ATOM 708 C CA . SER A 1 100 ? 13.533 13.573 80.696 1.00 37.55 490 SER A CA 1
ATOM 709 C C . SER A 1 100 ? 14.806 13.274 79.914 1.00 35.83 490 SER A C 1
ATOM 710 O O . SER A 1 100 ? 14.757 12.741 78.802 1.00 36.10 490 SER A O 1
ATOM 713 N N . GLU A 1 101 ? 15.953 13.632 80.489 1.00 36.07 491 GLU A N 1
ATOM 714 C CA . GLU A 1 101 ? 17.225 13.496 79.791 1.00 35.72 491 GLU A CA 1
ATOM 715 C C . GLU A 1 101 ? 18.313 13.025 80.745 1.00 35.55 491 GLU A C 1
ATOM 716 O O . GLU A 1 101 ? 18.398 13.492 81.884 1.00 35.43 491 GLU A O 1
ATOM 722 N N . TRP A 1 102 ? 19.151 12.108 80.266 1.00 34.17 492 TRP A N 1
ATOM 723 C CA . TRP A 1 102 ? 20.321 11.680 81.021 1.00 34.77 492 TRP A CA 1
ATOM 724 C C . TRP A 1 102 ? 21.452 12.683 80.835 1.00 34.16 492 TRP A C 1
ATOM 725 O O . TRP A 1 102 ? 21.758 13.083 79.709 1.00 34.92 492 TRP A O 1
ATOM 736 N N . HIS A 1 103 ? 22.075 13.086 81.938 1.00 33.55 493 HIS A N 1
ATOM 737 C CA . HIS A 1 103 ? 23.191 14.018 81.899 1.00 36.33 493 HIS A CA 1
ATOM 738 C C . HIS A 1 103 ? 24.351 13.465 82.712 1.00 39.06 493 HIS A C 1
ATOM 739 O O . HIS A 1 103 ? 24.146 12.872 83.776 1.00 38.20 493 HIS A O 1
ATOM 746 N N . LYS A 1 104 ? 25.569 13.662 82.205 1.00 39.05 494 LYS A N 1
ATOM 747 C CA . LYS A 1 104 ? 26.772 13.273 82.931 1.00 39.78 494 LYS A CA 1
ATOM 748 C C . LYS A 1 104 ? 27.118 14.314 83.985 1.00 39.05 494 LYS A C 1
ATOM 749 O O . LYS A 1 104 ? 27.150 15.515 83.699 1.00 39.56 494 LYS A O 1
ATOM 755 N N . MET A 1 105 ? 27.395 13.852 85.198 1.00 38.78 495 MET A N 1
ATOM 756 C CA . MET A 1 105 ? 27.767 14.748 86.278 1.00 40.95 495 MET A CA 1
ATOM 757 C C . MET A 1 105 ? 29.282 14.872 86.364 1.00 41.77 495 MET A C 1
ATOM 758 O O . MET A 1 105 ? 30.012 13.894 86.172 1.00 42.26 495 MET A O 1
ATOM 763 N N . THR A 1 106 ? 29.748 16.081 86.656 1.00 40.43 496 THR A N 1
ATOM 764 C CA . THR A 1 106 ? 31.164 16.307 86.898 1.00 44.10 496 THR A CA 1
ATOM 765 C C . THR A 1 106 ? 31.547 15.759 88.269 1.00 44.01 496 THR A C 1
ATOM 766 O O . THR A 1 106 ? 30.961 16.142 89.285 1.00 42.45 496 THR A O 1
ATOM 770 N N . VAL A 1 107 ? 32.540 14.869 88.291 1.00 45.42 497 VAL A N 1
ATOM 771 C CA . VAL A 1 107 ? 32.974 14.168 89.494 1.00 48.99 497 VAL A CA 1
ATOM 772 C C . VAL A 1 107 ? 34.385 14.623 89.849 1.00 51.14 497 VAL A C 1
ATOM 773 O O . VAL A 1 107 ? 35.209 14.873 88.963 1.00 50.50 497 VAL A O 1
ATOM 777 N N . SER A 1 108 ? 34.660 14.729 91.153 1.00 51.29 498 SER A N 1
ATOM 778 C CA . SER A 1 108 ? 35.921 15.290 91.636 1.00 53.57 498 SER A CA 1
ATOM 779 C C . SER A 1 108 ? 37.142 14.420 91.344 1.00 57.09 498 SER A C 1
ATOM 780 O O . SER A 1 108 ? 38.247 14.805 91.748 1.00 56.21 498 SER A O 1
ATOM 783 N N . LYS A 1 109 ? 36.982 13.262 90.698 1.00 55.85 499 LYS A N 1
ATOM 784 C CA . LYS A 1 109 ? 38.095 12.381 90.352 1.00 56.33 499 LYS A CA 1
ATOM 785 C C . LYS A 1 109 ? 38.847 11.874 91.579 1.00 56.27 499 LYS A C 1
ATOM 786 O O . LYS A 1 109 ? 39.855 11.173 91.447 1.00 54.60 499 LYS A O 1
ATOM 788 N N . ASN A 1 110 ? 38.379 12.231 92.773 1.00 58.47 500 ASN A N 1
ATOM 789 C CA . ASN A 1 110 ? 38.834 11.619 94.014 1.00 59.14 500 ASN A CA 1
ATOM 790 C C . ASN A 1 110 ? 37.873 10.542 94.500 1.00 58.73 500 ASN A C 1
ATOM 791 O O . ASN A 1 110 ? 38.091 9.968 95.571 1.00 54.46 500 ASN A O 1
ATOM 793 N N . CYS A 1 111 ? 36.810 10.275 93.741 1.00 59.10 501 CYS A N 1
ATOM 794 C CA . CYS A 1 111 ? 35.840 9.227 93.997 1.00 58.11 501 CYS A CA 1
ATOM 795 C C . CYS A 1 111 ? 35.636 8.439 92.712 1.00 57.94 501 CYS A C 1
ATOM 796 O O . CYS A 1 111 ? 35.541 9.031 91.630 1.00 57.81 501 CYS A O 1
ATOM 798 N N . PRO A 1 112 ? 35.553 7.113 92.792 1.00 58.47 502 PRO A N 1
ATOM 799 C CA . PRO A 1 112 ? 35.593 6.298 91.569 1.00 57.62 502 PRO A CA 1
ATOM 800 C C . PRO A 1 112 ? 34.266 6.192 90.831 1.00 57.68 502 PRO A C 1
ATOM 801 O O . PRO A 1 112 ? 34.007 5.169 90.189 1.00 55.90 502 PRO A O 1
ATOM 805 N N . ASP A 1 113 ? 33.422 7.221 90.899 1.00 55.79 503 ASP A N 1
ATOM 806 C CA . ASP A 1 113 ? 32.138 7.194 90.197 1.00 53.16 503 ASP A CA 1
ATOM 807 C C . ASP A 1 113 ? 32.218 8.082 88.957 1.00 53.25 503 ASP A C 1
ATOM 808 O O . ASP A 1 113 ? 31.589 9.132 88.857 1.00 52.46 503 ASP A O 1
ATOM 813 N N . GLN A 1 114 ? 33.018 7.625 87.992 1.00 53.14 504 GLN A N 1
ATOM 814 C CA . GLN A 1 114 ? 33.279 8.446 86.816 1.00 52.18 504 GLN A CA 1
ATOM 815 C C . GLN A 1 114 ? 32.125 8.399 85.818 1.00 51.50 504 GLN A C 1
ATOM 816 O O . GLN A 1 114 ? 31.772 9.429 85.231 1.00 53.37 504 GLN A O 1
ATOM 822 N N . ASP A 1 115 ? 31.514 7.232 85.623 1.00 48.78 505 ASP A N 1
ATOM 823 C CA . ASP A 1 115 ? 30.336 7.118 84.762 1.00 49.16 505 ASP A CA 1
ATOM 824 C C . ASP A 1 115 ? 29.047 7.514 85.479 1.00 47.96 505 ASP A C 1
ATOM 825 O O . ASP A 1 115 ? 27.992 6.910 85.261 1.00 46.15 505 ASP A O 1
ATOM 827 N N . LEU A 1 116 ? 29.115 8.534 86.334 1.00 46.28 506 LEU A N 1
ATOM 828 C CA . LEU A 1 116 ? 28.003 8.936 87.187 1.00 45.20 506 LEU A CA 1
ATOM 829 C C . LEU A 1 116 ? 27.126 9.946 86.453 1.00 42.94 506 LEU A C 1
ATOM 830 O O . LEU A 1 116 ? 27.589 11.032 86.088 1.00 43.07 506 LEU A O 1
ATOM 835 N N . LYS A 1 117 ? 25.857 9.592 86.261 1.00 41.47 507 LYS A N 1
ATOM 836 C CA . LYS A 1 117 ? 24.932 10.363 85.447 1.00 40.47 507 LYS A CA 1
ATOM 837 C C . LYS A 1 117 ? 23.595 10.498 86.167 1.00 40.18 507 LYS A C 1
ATOM 838 O O . LYS A 1 117 ? 23.237 9.676 87.014 1.00 39.77 507 LYS A O 1
ATOM 844 N N . ILE A 1 118 ? 22.850 11.543 85.812 1.00 38.90 508 ILE A N 1
ATOM 845 C CA . ILE A 1 118 ? 21.579 11.858 86.454 1.00 38.11 508 ILE A CA 1
ATOM 846 C C . ILE A 1 118 ? 20.526 12.086 85.376 1.00 36.19 508 ILE A C 1
ATOM 847 O O . ILE A 1 118 ? 20.802 12.709 84.345 1.00 36.45 508 ILE A O 1
ATOM 852 N N . LYS A 1 119 ? 19.326 11.558 85.601 1.00 35.25 509 LYS A N 1
ATOM 853 C CA . LYS A 1 119 ? 18.216 11.710 84.669 1.00 36.96 509 LYS A CA 1
ATOM 854 C C . LYS A 1 119 ? 17.312 12.846 85.141 1.00 36.73 509 LYS A C 1
ATOM 855 O O . LYS A 1 119 ? 16.871 12.858 86.295 1.00 37.03 509 LYS A O 1
ATOM 861 N N . LEU A 1 120 ? 17.033 13.791 84.246 1.00 36.68 510 LEU A N 1
ATOM 862 C CA . LEU A 1 120 ? 16.447 15.070 84.619 1.00 37.23 510 LEU A CA 1
ATOM 863 C C . LEU A 1 120 ? 15.449 15.535 83.570 1.00 36.56 510 LEU A C 1
ATOM 864 O O . LEU A 1 120 ? 15.650 15.342 82.368 1.00 35.40 510 LEU A O 1
ATOM 869 N N . ALA A 1 121 ? 14.385 16.182 84.039 1.00 35.75 511 ALA A N 1
ATOM 870 C CA . ALA A 1 121 ? 13.478 16.944 83.193 1.00 36.04 511 ALA A CA 1
ATOM 871 C C . ALA A 1 121 ? 13.548 18.405 83.615 1.00 36.43 511 ALA A C 1
ATOM 872 O O . ALA A 1 121 ? 13.575 18.704 84.813 1.00 36.88 511 ALA A O 1
ATOM 874 N N . VAL A 1 122 ? 13.606 19.310 82.638 1.00 36.42 512 VAL A N 1
ATOM 875 C CA . VAL A 1 122 ? 13.666 20.748 82.891 1.00 36.41 512 VAL A CA 1
ATOM 876 C C . VAL A 1 122 ? 12.678 21.428 81.956 1.00 36.78 512 VAL A C 1
ATOM 877 O O . VAL A 1 122 ? 12.799 21.311 80.731 1.00 40.74 512 VAL A O 1
ATOM 881 N N . ARG A 1 123 ? 11.710 22.144 82.527 1.00 35.64 513 ARG A N 1
ATOM 882 C CA . ARG A 1 123 ? 10.609 22.722 81.765 1.00 34.82 513 ARG A CA 1
ATOM 883 C C . ARG A 1 123 ? 10.489 24.203 82.084 1.00 36.76 513 ARG A C 1
ATOM 884 O O . ARG A 1 123 ? 10.285 24.576 83.245 1.00 36.80 513 ARG A O 1
ATOM 892 N N . MET A 1 124 ? 10.614 25.043 81.059 1.00 37.24 514 MET A N 1
ATOM 893 C CA . MET A 1 124 ? 10.299 26.464 81.153 1.00 36.24 514 MET A CA 1
ATOM 894 C C . MET A 1 124 ? 8.969 26.698 80.455 1.00 36.57 514 MET A C 1
ATOM 895 O O . MET A 1 124 ? 8.829 26.387 79.267 1.00 36.76 514 MET A O 1
ATOM 900 N N . ASP A 1 125 ? 8.000 27.235 81.193 1.00 37.01 515 ASP A N 1
ATOM 901 C CA . ASP A 1 125 ? 6.694 27.508 80.622 1.00 37.19 515 ASP A CA 1
ATOM 902 C C . ASP A 1 125 ? 6.775 28.690 79.664 1.00 38.44 515 ASP A C 1
ATOM 903 O O . ASP A 1 125 ? 7.753 29.443 79.640 1.00 38.00 515 ASP A O 1
ATOM 908 N N . LYS A 1 126 ? 5.723 28.851 78.865 1.00 40.52 516 LYS A N 1
ATOM 909 C CA . LYS A 1 126 ? 5.644 29.982 77.956 1.00 41.59 516 LYS A CA 1
ATOM 910 C C . LYS A 1 126 ? 4.698 31.020 78.547 1.00 39.64 516 LYS A C 1
ATOM 911 O O . LYS A 1 126 ? 3.473 30.844 78.478 1.00 41.48 516 LYS A O 1
ATOM 917 N N . PRO A 1 127 ? 5.201 32.100 79.147 1.00 38.74 517 PRO A N 1
ATOM 918 C CA . PRO A 1 127 ? 4.302 33.140 79.659 1.00 39.16 517 PRO A CA 1
ATOM 919 C C . PRO A 1 127 ? 3.481 33.753 78.535 1.00 39.95 517 PRO A C 1
ATOM 920 O O . PRO A 1 127 ? 3.897 33.780 77.374 1.00 39.98 517 PRO A O 1
ATOM 924 N N . GLN A 1 128 ? 2.296 34.251 78.896 1.00 40.72 518 GLN A N 1
ATOM 925 C CA . GLN A 1 128 ? 1.325 34.655 77.883 1.00 39.32 518 GLN A CA 1
ATOM 926 C C . GLN A 1 128 ? 1.816 35.828 77.044 1.00 39.14 518 GLN A C 1
ATOM 927 O O . GLN A 1 128 ? 1.424 35.954 75.878 1.00 40.54 518 GLN A O 1
ATOM 933 N N . ASN A 1 129 ? 2.663 36.694 77.602 1.00 36.94 519 ASN A N 1
ATOM 934 C CA . ASN A 1 129 ? 3.145 37.833 76.830 1.00 37.31 519 ASN A CA 1
ATOM 935 C C . ASN A 1 129 ? 4.342 37.492 75.949 1.00 38.34 519 ASN A C 1
ATOM 936 O O . ASN A 1 129 ? 4.805 38.359 75.199 1.00 39.21 519 ASN A O 1
ATOM 941 N N . MET A 1 130 ? 4.842 36.260 75.997 1.00 37.70 520 MET A N 1
ATOM 942 C CA . MET A 1 130 ? 5.876 35.813 75.072 1.00 37.34 520 MET A CA 1
ATOM 943 C C . MET A 1 130 ? 5.218 35.142 73.874 1.00 36.71 520 MET A C 1
ATOM 944 O O . MET A 1 130 ? 4.515 34.137 74.026 1.00 38.94 520 MET A O 1
ATOM 949 N N . LYS A 1 131 ? 5.449 35.695 72.686 1.00 36.21 521 LYS A N 1
ATOM 950 C CA . LYS A 1 131 ? 4.856 35.159 71.469 1.00 36.01 521 LYS A CA 1
ATOM 951 C C . LYS A 1 131 ? 5.747 34.138 70.779 1.00 34.91 521 LYS A C 1
ATOM 952 O O . LYS A 1 131 ? 5.234 33.205 70.155 1.00 35.37 521 LYS A O 1
ATOM 958 N N . HIS A 1 132 ? 7.064 34.290 70.877 1.00 33.75 522 HIS A N 1
ATOM 959 C CA . HIS A 1 132 ? 8.001 33.461 70.135 1.00 32.37 522 HIS A CA 1
ATOM 960 C C . HIS A 1 132 ? 9.394 33.706 70.692 1.00 32.68 522 HIS A C 1
ATOM 961 O O . HIS A 1 132 ? 9.694 34.797 71.188 1.00 32.05 522 HIS A O 1
ATOM 968 N N . SER A 1 133 ? 10.240 32.683 70.601 1.00 32.78 523 SER A N 1
ATOM 969 C CA . SER A 1 133 ? 11.622 32.797 71.037 1.00 33.21 523 SER A CA 1
ATOM 970 C C . SER A 1 133 ? 12.490 31.903 70.164 1.00 32.34 523 SER A C 1
ATOM 971 O O . SER A 1 133 ? 11.994 31.076 69.394 1.00 31.30 523 SER A O 1
ATOM 974 N N . GLY A 1 134 ? 13.793 32.082 70.288 1.00 32.08 524 GLY A N 1
ATOM 975 C CA . GLY A 1 134 ? 14.741 31.260 69.565 1.00 31.63 524 GLY A CA 1
ATOM 976 C C . GLY A 1 134 ? 16.056 31.989 69.369 1.00 33.45 524 GLY A C 1
ATOM 977 O O . GLY A 1 134 ? 16.218 33.153 69.735 1.00 31.47 524 GLY A O 1
ATOM 978 N N . TYR A 1 135 ? 17.007 31.257 68.794 1.00 33.58 525 TYR A N 1
ATOM 979 C CA . TYR A 1 135 ? 18.280 31.824 68.382 1.00 32.77 525 TYR A CA 1
ATOM 980 C C . TYR A 1 135 ? 18.199 32.273 66.931 1.00 31.98 525 TYR A C 1
ATOM 981 O O . TYR A 1 135 ? 17.590 31.603 66.093 1.00 31.59 525 TYR A O 1
ATOM 990 N N . LEU A 1 136 ? 18.821 33.412 66.638 1.00 32.42 526 LEU A N 1
ATOM 991 C CA . LEU A 1 136 ? 18.795 33.971 65.296 1.00 33.06 526 LEU A CA 1
ATOM 992 C C . LEU A 1 136 ? 20.091 34.717 65.028 1.00 33.49 526 LEU A C 1
ATOM 993 O O . LEU A 1 136 ? 20.620 35.400 65.909 1.00 33.46 526 LEU A O 1
ATOM 998 N N . TRP A 1 137 ? 20.598 34.571 63.810 1.00 35.08 527 TRP A N 1
ATOM 999 C CA . TRP A 1 137 ? 21.629 35.471 63.322 1.00 35.65 527 TRP A CA 1
ATOM 1000 C C . TRP A 1 137 ? 20.994 36.815 62.993 1.00 36.53 527 TRP A C 1
ATOM 1001 O O . TRP A 1 137 ? 19.896 36.878 62.435 1.00 36.31 527 TRP A O 1
ATOM 1012 N N . THR A 1 138 ? 21.679 37.899 63.343 1.00 36.76 528 THR A N 1
ATOM 1013 C CA . THR A 1 138 ? 21.048 39.200 63.198 1.00 37.46 528 THR A CA 1
ATOM 1014 C C . THR A 1 138 ? 22.095 40.305 63.174 1.00 37.08 528 THR A C 1
ATOM 1015 O O . THR A 1 138 ? 23.121 40.215 63.852 1.00 37.28 528 THR A O 1
ATOM 1019 N N . ILE A 1 139 ? 21.828 41.335 62.369 1.00 36.63 529 ILE A N 1
ATOM 1020 C CA . ILE A 1 139 ? 22.599 42.573 62.382 1.00 38.63 529 ILE A CA 1
ATOM 1021 C C . ILE A 1 139 ? 21.654 43.716 62.035 1.00 37.41 529 ILE A C 1
ATOM 1022 O O . ILE A 1 139 ? 20.731 43.562 61.232 1.00 36.84 529 ILE A O 1
ATOM 1027 N N . GLY A 1 140 ? 21.879 44.872 62.661 1.00 39.29 530 GLY A N 1
ATOM 1028 C CA . GLY A 1 140 ? 21.026 46.018 62.436 1.00 40.75 530 GLY A CA 1
ATOM 1029 C C . GLY A 1 140 ? 21.832 47.290 62.271 1.00 41.23 530 GLY A C 1
ATOM 1030 O O . GLY A 1 140 ? 23.040 47.326 62.506 1.00 40.39 530 GLY A O 1
ATOM 1031 N N . LYS A 1 141 ? 21.126 48.341 61.849 1.00 43.17 531 LYS A N 1
ATOM 1032 C CA . LYS A 1 141 ? 21.733 49.657 61.694 1.00 41.99 531 LYS A CA 1
ATOM 1033 C C . LYS A 1 141 ? 21.845 50.381 63.030 1.00 41.54 531 LYS A C 1
ATOM 1034 O O . LYS A 1 141 ? 22.856 51.040 63.296 1.00 41.90 531 LYS A O 1
ATOM 1037 N N . ASN A 1 142 ? 20.824 50.262 63.886 1.00 41.63 532 ASN A N 1
ATOM 1038 C CA . ASN A 1 142 ? 20.804 50.949 65.171 1.00 41.17 532 ASN A CA 1
ATOM 1039 C C . ASN A 1 142 ? 20.888 50.024 66.376 1.00 40.03 532 ASN A C 1
ATOM 1040 O O . ASN A 1 142 ? 21.274 50.479 67.456 1.00 41.62 532 ASN A O 1
ATOM 1045 N N . VAL A 1 143 ? 20.526 48.754 66.227 1.00 41.23 533 VAL A N 1
ATOM 1046 C CA . VAL A 1 143 ? 20.631 47.770 67.295 1.00 39.15 533 VAL A CA 1
ATOM 1047 C C . VAL A 1 143 ? 21.267 46.519 66.712 1.00 38.27 533 VAL A C 1
ATOM 1048 O O . VAL A 1 143 ? 21.179 46.266 65.507 1.00 37.58 533 VAL A O 1
ATOM 1052 N N . TRP A 1 144 ? 21.913 45.736 67.573 1.00 37.76 534 TRP A N 1
ATOM 1053 C CA . TRP A 1 144 ? 22.598 44.512 67.165 1.00 39.09 534 TRP A CA 1
ATOM 1054 C C . TRP A 1 144 ? 23.524 44.792 65.982 1.00 38.98 534 TRP A C 1
ATOM 1055 O O . TRP A 1 144 ? 23.437 44.177 64.917 1.00 38.07 534 TRP A O 1
ATOM 1066 N N . LYS A 1 145 ? 24.418 45.758 66.189 1.00 39.97 535 LYS A N 1
ATOM 1067 C CA . LYS A 1 145 ? 25.251 46.308 65.125 1.00 40.56 535 LYS A CA 1
ATOM 1068 C C . LYS A 1 145 ? 26.405 45.394 64.722 1.00 40.31 535 LYS A C 1
ATOM 1069 O O . LYS A 1 145 ? 27.386 45.884 64.152 1.00 41.62 535 LYS A O 1
ATOM 1075 N N . ARG A 1 146 ? 26.319 44.095 64.998 1.00 38.92 536 ARG A N 1
ATOM 1076 C CA . ARG A 1 146 ? 27.350 43.150 64.591 1.00 38.05 536 ARG A CA 1
ATOM 1077 C C . ARG A 1 146 ? 26.693 41.814 64.284 1.00 38.72 536 ARG A C 1
ATOM 1078 O O . ARG A 1 146 ? 25.922 41.301 65.103 1.00 37.97 536 ARG A O 1
ATOM 1080 N N . TRP A 1 147 ? 26.992 41.263 63.105 1.00 37.86 537 TRP A N 1
ATOM 1081 C CA . TRP A 1 147 ? 26.445 39.973 62.702 1.00 36.26 537 TRP A CA 1
ATOM 1082 C C . TRP A 1 147 ? 26.826 38.910 63.719 1.00 36.74 537 TRP A C 1
ATOM 1083 O O . TRP A 1 147 ? 27.978 38.471 63.777 1.00 38.06 537 TRP A O 1
ATOM 1094 N N . LYS A 1 148 ? 25.855 38.496 64.522 1.00 37.47 538 LYS A N 1
ATOM 1095 C CA . LYS A 1 148 ? 26.107 37.639 65.664 1.00 38.45 538 LYS A CA 1
ATOM 1096 C C . LYS A 1 148 ? 24.824 36.888 65.984 1.00 37.99 538 LYS A C 1
ATOM 1097 O O . LYS A 1 148 ? 23.721 37.414 65.808 1.00 37.99 538 LYS A O 1
ATOM 1103 N N . LYS A 1 149 ? 24.975 35.642 66.421 1.00 37.63 539 LYS A N 1
ATOM 1104 C CA . LYS A 1 149 ? 23.830 34.844 66.839 1.00 35.95 539 LYS A CA 1
ATOM 1105 C C . LYS A 1 149 ? 23.493 35.174 68.288 1.00 34.96 539 LYS A C 1
ATOM 1106 O O . LYS A 1 149 ? 24.354 35.087 69.169 1.00 36.05 539 LYS A O 1
ATOM 1112 N N . ARG A 1 150 ? 22.247 35.579 68.526 1.00 34.96 540 ARG A N 1
ATOM 1113 C CA . ARG A 1 150 ? 21.755 35.888 69.858 1.00 33.28 540 ARG A CA 1
ATOM 1114 C C . ARG A 1 150 ? 20.443 35.148 70.081 1.00 32.79 540 ARG A C 1
ATOM 1115 O O . ARG A 1 150 ? 19.839 34.621 69.143 1.00 32.55 540 ARG A O 1
ATOM 1123 N N . PHE A 1 151 ? 20.008 35.105 71.338 1.00 32.78 541 PHE A N 1
ATOM 1124 C CA . PHE A 1 151 ? 18.717 34.528 71.686 1.00 32.47 541 PHE A CA 1
ATOM 1125 C C . PHE A 1 151 ? 17.670 35.634 71.727 1.00 33.29 541 PHE A C 1
ATOM 1126 O O . PHE A 1 151 ? 17.891 36.684 72.338 1.00 33.78 541 PHE A O 1
ATOM 1134 N N . PHE A 1 152 ? 16.531 35.395 71.085 1.00 31.38 542 PHE A N 1
ATOM 1135 C CA . PHE A 1 152 ? 15.492 36.403 70.959 1.00 32.72 542 PHE A CA 1
ATOM 1136 C C . PHE A 1 152 ? 14.202 35.939 71.614 1.00 32.45 542 PHE A C 1
ATOM 1137 O O . PHE A 1 152 ? 13.903 34.744 71.657 1.00 32.66 542 PHE A O 1
ATOM 1145 N N . VAL A 1 153 ? 13.447 36.903 72.136 1.00 33.61 543 VAL A N 1
ATOM 1146 C CA . VAL A 1 153 ? 12.071 36.688 72.567 1.00 35.67 543 VAL A CA 1
ATOM 1147 C C . VAL A 1 153 ? 11.205 37.768 71.938 1.00 35.04 543 VAL A C 1
ATOM 1148 O O . VAL A 1 153 ? 11.558 38.954 71.973 1.00 33.69 543 VAL A O 1
ATOM 1152 N N . LEU A 1 154 ? 10.083 37.360 71.354 1.00 35.06 544 LEU A N 1
ATOM 1153 C CA . LEU A 1 154 ? 9.088 38.294 70.835 1.00 34.67 544 LEU A CA 1
ATOM 1154 C C . LEU A 1 154 ? 8.048 38.496 71.930 1.00 34.75 544 LEU A C 1
ATOM 1155 O O . LEU A 1 154 ? 7.170 37.653 72.137 1.00 34.53 544 LEU A O 1
ATOM 1160 N N . VAL A 1 155 ? 8.159 39.611 72.647 1.00 35.10 545 VAL A N 1
ATOM 1161 C CA . VAL A 1 155 ? 7.325 39.891 73.810 1.00 36.37 545 VAL A CA 1
ATOM 1162 C C . VAL A 1 155 ? 6.230 40.870 73.417 1.00 38.83 545 VAL A C 1
ATOM 1163 O O . VAL A 1 155 ? 6.501 41.909 72.799 1.00 37.31 545 VAL A O 1
ATOM 1167 N N . GLN A 1 156 ? 4.994 40.543 73.783 1.00 37.89 546 GLN A N 1
ATOM 1168 C CA . GLN A 1 156 ? 3.880 41.468 73.643 1.00 38.70 546 GLN A CA 1
ATOM 1169 C C . GLN A 1 156 ? 3.944 42.461 74.796 1.00 40.57 546 GLN A C 1
ATOM 1170 O O . GLN A 1 156 ? 3.706 42.097 75.951 1.00 41.06 546 GLN A O 1
ATOM 1176 N N . VAL A 1 157 ? 4.284 43.716 74.495 1.00 41.60 547 VAL A N 1
ATOM 1177 C CA . VAL A 1 157 ? 4.485 44.713 75.536 1.00 42.17 547 VAL A CA 1
ATOM 1178 C C . VAL A 1 157 ? 3.261 45.592 75.755 1.00 44.87 547 VAL A C 1
ATOM 1179 O O . VAL A 1 157 ? 3.293 46.472 76.625 1.00 45.72 547 VAL A O 1
ATOM 1183 N N . SER A 1 158 ? 2.182 45.373 75.009 1.00 45.15 548 SER A N 1
ATOM 1184 C CA . SER A 1 158 ? 0.917 46.067 75.227 1.00 45.73 548 SER A CA 1
ATOM 1185 C C . SER A 1 158 ? -0.160 45.310 74.463 1.00 47.18 548 SER A C 1
ATOM 1186 O O . SER A 1 158 ? 0.115 44.309 73.799 1.00 47.03 548 SER A O 1
ATOM 1189 N N . GLN A 1 159 ? -1.398 45.797 74.553 1.00 48.63 549 GLN A N 1
ATOM 1190 C CA . GLN A 1 159 ? -2.462 45.182 73.771 1.00 49.23 549 GLN A CA 1
ATOM 1191 C C . GLN A 1 159 ? -2.216 45.330 72.275 1.00 49.60 549 GLN A C 1
ATOM 1192 O O . GLN A 1 159 ? -2.811 44.591 71.481 1.00 51.74 549 GLN A O 1
ATOM 1194 N N . TYR A 1 160 ? -1.341 46.255 71.875 1.00 48.22 550 TYR A N 1
ATOM 1195 C CA . TYR A 1 160 ? -1.080 46.510 70.464 1.00 50.06 550 TYR A CA 1
ATOM 1196 C C . TYR A 1 160 ? 0.393 46.688 70.122 1.00 51.09 550 TYR A C 1
ATOM 1197 O O . TYR A 1 160 ? 0.712 46.788 68.932 1.00 51.33 550 TYR A O 1
ATOM 1206 N N . THR A 1 161 ? 1.296 46.734 71.101 1.00 49.82 551 THR A N 1
ATOM 1207 C CA . THR A 1 161 ? 2.716 46.953 70.866 1.00 47.29 551 THR A CA 1
ATOM 1208 C C . THR A 1 161 ? 3.501 45.677 71.154 1.00 47.09 551 THR A C 1
ATOM 1209 O O . THR A 1 161 ? 3.219 44.971 72.128 1.00 46.55 551 THR A O 1
ATOM 1213 N N . PHE A 1 162 ? 4.479 45.381 70.298 1.00 44.54 552 PHE A N 1
ATOM 1214 C CA . PHE A 1 162 ? 5.318 44.197 70.424 1.00 40.17 552 PHE A CA 1
ATOM 1215 C C . PHE A 1 162 ? 6.782 44.604 70.312 1.00 37.87 552 PHE A C 1
ATOM 1216 O O . PHE A 1 162 ? 7.110 45.697 69.845 1.00 40.00 552 PHE A O 1
ATOM 1224 N N . ALA A 1 163 ? 7.676 43.715 70.742 1.00 36.50 553 ALA A N 1
ATOM 1225 C CA . ALA A 1 163 ? 9.091 44.058 70.775 1.00 36.17 553 ALA A CA 1
ATOM 1226 C C . ALA A 1 163 ? 9.963 42.826 70.574 1.00 36.78 553 ALA A C 1
ATOM 1227 O O . ALA A 1 163 ? 9.758 41.799 71.231 1.00 34.08 553 ALA A O 1
ATOM 1229 N N . MET A 1 164 ? 10.938 42.944 69.669 1.00 36.94 554 MET A N 1
ATOM 1230 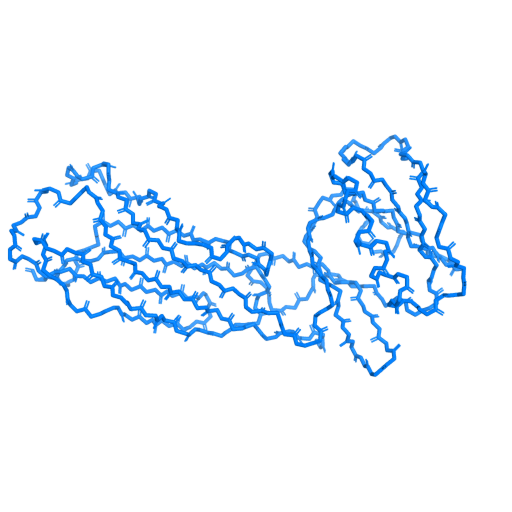C CA . MET A 1 164 ? 11.975 41.933 69.494 1.00 36.33 554 MET A CA 1
ATOM 1231 C C . MET A 1 164 ? 13.083 42.186 70.503 1.00 35.58 554 MET A C 1
ATOM 1232 O O . MET A 1 164 ? 13.749 43.223 70.449 1.00 35.32 554 MET A O 1
ATOM 1237 N N . CYS A 1 165 ? 13.287 41.240 71.415 1.00 36.09 555 CYS A N 1
ATOM 1238 C CA . CYS A 1 165 ? 14.218 41.407 72.522 1.00 35.96 555 CYS A CA 1
ATOM 1239 C C . CYS A 1 165 ? 15.250 40.292 72.503 1.00 35.67 555 CYS A C 1
ATOM 1240 O O . CYS A 1 165 ? 14.892 39.109 72.487 1.00 33.80 555 CYS A O 1
ATOM 1243 N N . SER A 1 166 ? 16.524 40.672 72.507 1.00 35.97 556 SER A N 1
ATOM 1244 C CA . SER A 1 166 ? 17.620 39.734 72.678 1.00 35.28 556 SER A CA 1
ATOM 1245 C C . SER A 1 166 ? 18.032 39.690 74.144 1.00 37.53 556 SER A C 1
ATOM 1246 O O . SER A 1 166 ? 17.886 40.669 74.878 1.00 36.95 556 SER A O 1
ATOM 1249 N N . TYR A 1 167 ? 18.544 38.538 74.568 1.00 36.99 557 TYR A N 1
ATOM 1250 C CA . TYR A 1 167 ? 18.925 38.327 75.955 1.00 37.84 557 TYR A CA 1
ATOM 1251 C C . TYR A 1 167 ? 20.308 37.703 76.032 1.00 40.14 557 TYR A C 1
ATOM 1252 O O . TYR A 1 167 ? 20.713 36.934 75.156 1.00 38.71 557 TYR A O 1
ATOM 1261 N N . ARG A 1 168 ? 21.030 38.056 77.089 1.00 42.53 558 ARG A N 1
ATOM 1262 C CA . ARG A 1 168 ? 22.266 37.389 77.454 1.00 41.58 558 ARG A CA 1
ATOM 1263 C C . ARG A 1 168 ? 21.977 36.351 78.531 1.00 42.81 558 ARG A C 1
ATOM 1264 O O . ARG A 1 168 ? 20.858 36.236 79.038 1.00 42.55 558 ARG A O 1
ATOM 1272 N N . GLU A 1 169 ? 23.005 35.588 78.882 1.00 43.85 559 GLU A N 1
ATOM 1273 C CA . GLU A 1 169 ? 22.829 34.531 79.867 1.00 42.95 559 GLU A CA 1
ATOM 1274 C C . GLU A 1 169 ? 22.624 35.121 81.256 1.00 43.92 559 GLU A C 1
ATOM 1275 O O . GLU A 1 169 ? 23.328 36.053 81.660 1.00 45.98 559 GLU A O 1
ATOM 1281 N N . LYS A 1 170 ? 21.626 34.592 81.968 1.00 43.36 560 LYS A N 1
ATOM 1282 C CA . LYS A 1 170 ? 21.369 34.932 83.367 1.00 42.87 560 LYS A CA 1
ATOM 1283 C C . LYS A 1 170 ? 21.085 36.422 83.554 1.00 44.12 560 LYS A C 1
ATOM 1284 O O . LYS A 1 170 ? 21.489 37.030 84.546 1.00 46.42 560 LYS A O 1
ATOM 1290 N N . LYS A 1 171 ? 20.375 37.016 82.597 1.00 45.09 561 LYS A N 1
ATOM 1291 C CA . LYS A 1 171 ? 19.963 38.411 82.666 1.00 44.47 561 LYS A CA 1
ATOM 1292 C C . LYS A 1 171 ? 18.445 38.491 82.733 1.00 42.86 561 LYS A C 1
ATOM 1293 O O . LYS A 1 171 ? 17.746 37.765 82.019 1.00 42.91 561 LYS A O 1
ATOM 1297 N N . ALA A 1 172 ? 17.936 39.374 83.593 1.00 44.29 562 ALA A N 1
ATOM 1298 C CA . ALA A 1 172 ? 16.495 39.550 83.720 1.00 43.68 562 ALA A CA 1
ATOM 1299 C C . ALA A 1 172 ? 15.920 40.469 82.653 1.00 44.72 562 ALA A C 1
ATOM 1300 O O . ALA A 1 172 ? 14.717 40.408 82.382 1.00 46.16 562 ALA A O 1
ATOM 1302 N N . GLU A 1 173 ? 16.749 41.303 82.039 1.00 44.66 563 GLU A N 1
ATOM 1303 C CA . GLU A 1 173 ? 16.313 42.318 81.099 1.00 45.39 563 GLU A CA 1
ATOM 1304 C C . GLU A 1 173 ? 17.048 42.159 79.778 1.00 44.58 563 GLU A C 1
ATOM 1305 O O . GLU A 1 173 ? 18.219 41.761 79.753 1.00 42.84 563 GLU A O 1
ATOM 1311 N N . PRO A 1 174 ? 16.381 42.458 78.662 1.00 43.85 564 PRO A N 1
ATOM 1312 C CA . PRO A 1 174 ? 17.016 42.281 77.352 1.00 41.98 564 PRO A CA 1
ATOM 1313 C C . PRO A 1 174 ? 18.227 43.187 77.180 1.00 41.53 564 PRO A C 1
ATOM 1314 O O . PRO A 1 174 ? 18.268 44.311 77.684 1.00 42.29 564 PRO A O 1
ATOM 1318 N N . GLN A 1 175 ? 19.229 42.672 76.463 1.00 40.89 565 GLN A N 1
ATOM 1319 C CA . GLN A 1 175 ? 20.425 43.462 76.186 1.00 41.99 565 GLN A CA 1
ATOM 1320 C C . GLN A 1 175 ? 20.111 44.601 75.225 1.00 44.34 565 GLN A C 1
ATOM 1321 O O . GLN A 1 175 ? 20.526 45.746 75.440 1.00 42.66 565 GLN A O 1
ATOM 1327 N N . GLU A 1 176 ? 19.386 44.298 74.154 1.00 43.95 566 GLU A N 1
ATOM 1328 C CA . GLU A 1 176 ? 18.848 45.284 73.231 1.00 42.31 566 GLU A CA 1
ATOM 1329 C C . GLU A 1 176 ? 17.409 44.897 72.921 1.00 41.11 566 GLU A C 1
ATOM 1330 O O . GLU A 1 176 ? 16.959 43.793 73.239 1.00 41.23 566 GLU A O 1
ATOM 1336 N N . LEU A 1 177 ? 16.667 45.818 72.314 1.00 41.79 567 LEU A N 1
ATOM 1337 C CA . LEU A 1 177 ? 15.305 45.486 71.920 1.00 40.22 567 LEU A CA 1
ATOM 1338 C C . LEU A 1 177 ? 14.874 46.398 70.781 1.00 40.58 567 LEU A C 1
ATOM 1339 O O . LEU A 1 177 ? 15.372 47.518 70.636 1.00 41.34 567 LEU A O 1
ATOM 1344 N N . LEU A 1 178 ? 13.931 45.902 69.985 1.00 39.67 568 LEU A N 1
ATOM 1345 C CA . LEU A 1 178 ? 13.412 46.616 68.826 1.00 37.10 568 LEU A CA 1
ATOM 1346 C C . LEU A 1 178 ? 11.897 46.662 68.931 1.00 35.37 568 LEU A C 1
ATOM 1347 O O . LEU A 1 178 ? 11.244 45.614 68.960 1.00 35.21 568 LEU A O 1
ATOM 1352 N N . GLN A 1 179 ? 11.341 47.870 68.998 1.00 36.60 569 GLN A N 1
ATOM 1353 C CA . GLN A 1 179 ? 9.894 48.043 68.961 1.00 36.35 569 GLN A CA 1
ATOM 1354 C C . GLN A 1 179 ? 9.413 47.841 67.529 1.00 36.06 569 GLN A C 1
ATOM 1355 O O . GLN A 1 179 ? 9.799 48.591 66.626 1.00 36.98 569 GLN A O 1
ATOM 1357 N N . LEU A 1 180 ? 8.575 46.830 67.320 1.00 37.47 570 LEU A N 1
ATOM 1358 C CA . LEU A 1 180 ? 8.235 46.375 65.978 1.00 38.47 570 LEU A CA 1
ATOM 1359 C C . LEU A 1 180 ? 7.136 47.191 65.315 1.00 39.95 570 LEU A C 1
ATOM 1360 O O . LEU A 1 180 ? 6.824 46.933 64.147 1.00 39.54 570 LEU A O 1
ATOM 1365 N N . ASP A 1 181 ? 6.544 48.155 66.014 1.00 41.13 571 ASP A N 1
ATOM 1366 C CA . ASP A 1 181 ? 5.492 48.959 65.409 1.00 41.49 571 ASP A CA 1
ATOM 1367 C C . ASP A 1 181 ? 6.090 49.885 64.360 1.00 40.01 571 ASP A C 1
ATOM 1368 O O . ASP A 1 181 ? 7.023 50.641 64.643 1.00 40.79 571 ASP A O 1
ATOM 1373 N N . GLY A 1 182 ? 5.554 49.818 63.146 1.00 39.44 572 GLY A N 1
ATOM 1374 C CA . GLY A 1 182 ? 6.083 50.567 62.031 1.00 40.17 572 GLY A CA 1
ATOM 1375 C C . GLY A 1 182 ? 7.016 49.797 61.121 1.00 39.11 572 GLY A C 1
ATOM 1376 O O . GLY A 1 182 ? 7.487 50.363 60.126 1.00 39.72 572 GLY A O 1
ATOM 1377 N N . TYR A 1 183 ? 7.291 48.530 61.418 1.00 37.09 573 TYR A N 1
ATOM 1378 C CA . TYR A 1 183 ? 8.244 47.737 60.657 1.00 36.61 573 TYR A CA 1
ATOM 1379 C C . TYR A 1 183 ? 7.533 46.802 59.689 1.00 36.66 573 TYR A C 1
ATOM 1380 O O . TYR A 1 183 ? 6.382 46.413 59.900 1.00 37.75 573 TYR A O 1
ATOM 1389 N N . THR A 1 184 ? 8.241 46.439 58.623 1.00 35.52 574 THR A N 1
ATOM 1390 C CA . THR A 1 184 ? 7.746 45.499 57.627 1.00 35.17 574 THR A CA 1
ATOM 1391 C C . THR A 1 184 ? 8.738 44.353 57.509 1.00 35.80 574 THR A C 1
ATOM 1392 O O . THR A 1 184 ? 9.897 44.568 57.137 1.00 36.30 574 THR A O 1
ATOM 1396 N N . VAL A 1 185 ? 8.280 43.143 57.823 1.00 34.31 575 VAL A N 1
ATOM 1397 C CA . VAL A 1 185 ? 9.100 41.938 57.802 1.00 33.32 575 VAL A CA 1
ATOM 1398 C C . VAL A 1 185 ? 8.774 41.139 56.548 1.00 33.37 575 VAL A C 1
ATOM 1399 O O . VAL A 1 185 ? 7.635 41.135 56.069 1.00 34.60 575 VAL A O 1
ATOM 1403 N N . ASP A 1 1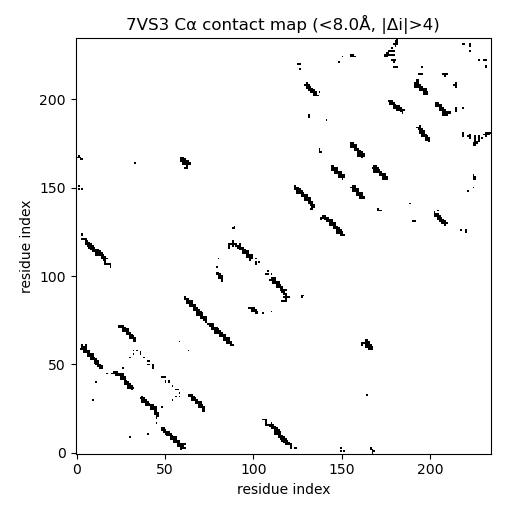86 ? 9.782 40.461 56.003 1.00 34.40 576 ASP A N 1
ATOM 1404 C CA . ASP A 1 186 ? 9.586 39.632 54.821 1.00 35.97 576 ASP A CA 1
ATOM 1405 C C . ASP A 1 186 ? 10.761 38.676 54.683 1.00 34.20 576 ASP A C 1
ATOM 1406 O O . ASP A 1 186 ? 11.831 38.891 55.259 1.00 33.64 576 ASP A O 1
ATOM 1411 N N . TYR A 1 187 ? 10.541 37.610 53.916 1.00 34.68 577 TYR A N 1
ATOM 1412 C CA . TYR A 1 187 ? 11.628 36.723 53.527 1.00 35.63 577 TYR A CA 1
ATOM 1413 C C . TYR A 1 187 ? 12.572 37.447 52.575 1.00 33.89 577 TYR A C 1
ATOM 1414 O O . TYR A 1 187 ? 12.155 38.291 51.778 1.00 34.19 577 TYR A O 1
ATOM 1423 N N . THR A 1 188 ? 13.856 37.109 52.657 1.00 33.54 578 THR A N 1
ATOM 1424 C CA . THR A 1 188 ? 14.841 37.652 51.733 1.00 35.37 578 THR A CA 1
ATOM 1425 C C . THR A 1 188 ? 15.786 36.544 51.286 1.00 37.22 578 THR A C 1
ATOM 1426 O O . THR A 1 188 ? 15.980 35.542 51.980 1.00 36.77 578 THR A O 1
ATOM 1430 N N . ASP A 1 189 ? 16.374 36.741 50.105 1.00 36.63 579 ASP A N 1
ATOM 1431 C CA . ASP A 1 189 ? 17.436 35.868 49.647 1.00 37.12 579 ASP A CA 1
ATOM 1432 C C . ASP A 1 189 ? 18.623 35.969 50.603 1.00 38.64 579 ASP A C 1
ATOM 1433 O O . ASP A 1 189 ? 18.765 36.962 51.322 1.00 37.51 579 ASP A O 1
ATOM 1438 N N . PRO A 1 190 ? 19.474 34.940 50.651 1.00 41.93 580 PRO A N 1
ATOM 1439 C CA . PRO A 1 190 ? 20.647 34.998 51.535 1.00 40.50 580 PRO A CA 1
ATOM 1440 C C . PRO A 1 190 ? 21.510 36.214 51.229 1.00 42.17 580 PRO A C 1
ATOM 1441 O O . PRO A 1 190 ? 21.912 36.441 50.085 1.00 42.26 580 PRO A O 1
ATOM 1445 N N . GLN A 1 191 ? 21.777 37.014 52.269 1.00 41.99 581 GLN A N 1
ATOM 1446 C CA . GLN A 1 191 ? 22.514 38.251 52.058 1.00 45.99 581 GLN A CA 1
ATOM 1447 C C . GLN A 1 191 ? 24.014 37.971 51.986 1.00 48.69 581 GLN A C 1
ATOM 1448 O O . GLN A 1 191 ? 24.537 37.163 52.761 1.00 47.59 581 GLN A O 1
ATOM 1454 N N . PRO A 1 192 ? 24.723 38.626 51.073 1.00 50.18 582 PRO A N 1
ATOM 1455 C CA . PRO A 1 192 ? 26.143 38.327 50.882 1.00 49.83 582 PRO A CA 1
ATOM 1456 C C . PRO A 1 192 ? 27.010 38.950 51.962 1.00 49.31 582 PRO A C 1
ATOM 1457 O O . PRO A 1 192 ? 26.643 39.939 52.602 1.00 49.59 582 PRO A O 1
ATOM 1461 N N . GLY A 1 193 ? 28.181 38.350 52.157 1.00 48.63 583 GLY A N 1
ATOM 1462 C CA . GLY A 1 193 ? 29.146 38.867 53.100 1.00 48.63 583 GLY A CA 1
ATOM 1463 C C . GLY A 1 193 ? 28.849 38.592 54.556 1.00 48.36 583 GLY A C 1
ATOM 1464 O O . GLY A 1 193 ? 29.620 39.033 55.417 1.00 49.77 583 GLY A O 1
ATOM 1465 N N . LEU A 1 194 ? 27.766 37.888 54.866 1.00 48.04 584 LEU A N 1
ATOM 1466 C CA . LEU A 1 194 ? 27.412 37.545 56.240 1.00 43.62 584 LEU A CA 1
ATOM 1467 C C . LEU A 1 194 ? 27.698 36.062 56.445 1.00 45.80 584 LEU A C 1
ATOM 1468 O O . LEU A 1 194 ? 26.916 35.205 56.021 1.00 48.55 584 LEU A O 1
ATOM 1473 N N . GLU A 1 195 ? 28.820 35.760 57.095 1.00 45.14 585 GLU A N 1
ATOM 1474 C CA . GLU A 1 195 ? 29.198 34.375 57.347 1.00 45.93 585 GLU A CA 1
ATOM 1475 C C . GLU A 1 195 ? 28.447 33.848 58.565 1.00 44.66 585 GLU A C 1
ATOM 1476 O O . GLU A 1 195 ? 28.627 34.346 59.682 1.00 43.82 585 GLU A O 1
ATOM 1482 N N . GLY A 1 196 ? 27.614 32.836 58.351 1.00 45.22 586 GLY A N 1
ATOM 1483 C CA . GLY A 1 196 ? 26.734 32.355 59.395 1.00 43.25 586 GLY A CA 1
ATOM 1484 C C . GLY A 1 196 ? 25.294 32.727 59.115 1.00 41.32 586 GLY A C 1
ATOM 1485 O O . GLY A 1 196 ? 24.977 33.902 58.899 1.00 42.00 586 GLY A O 1
ATOM 1486 N N . GLY A 1 197 ? 24.418 31.741 59.109 1.00 40.42 587 GLY A N 1
ATOM 1487 C CA . GLY A 1 197 ? 23.028 31.981 58.766 1.00 40.08 587 GLY A CA 1
ATOM 1488 C C . GLY A 1 197 ? 22.708 31.314 57.443 1.00 38.76 587 GLY A C 1
ATOM 1489 O O . GLY A 1 197 ? 23.486 31.378 56.484 1.00 39.42 587 GLY A O 1
ATOM 1490 N N . ARG A 1 198 ? 21.553 30.668 57.387 1.00 38.98 588 ARG A N 1
ATOM 1491 C CA . ARG A 1 198 ? 21.142 29.913 56.213 1.00 40.48 588 ARG A CA 1
ATOM 1492 C C . ARG A 1 198 ? 19.874 30.449 55.568 1.00 38.90 588 ARG A C 1
ATOM 1493 O O . ARG A 1 198 ? 19.834 30.607 54.343 1.00 38.19 588 ARG A O 1
ATOM 1497 N N . ALA A 1 199 ? 18.842 30.752 56.358 1.00 36.87 589 ALA A N 1
ATOM 1498 C CA . ALA A 1 199 ? 17.554 31.220 55.853 1.00 36.37 589 ALA A CA 1
ATOM 1499 C C . ALA A 1 199 ? 17.326 32.643 56.350 1.00 35.28 589 ALA A C 1
ATOM 1500 O O . ALA A 1 199 ? 17.030 32.856 57.530 1.00 34.23 589 ALA A O 1
ATOM 1502 N N . PHE A 1 200 ? 17.441 33.610 55.447 1.00 35.16 590 PHE A N 1
ATOM 1503 C CA . PHE A 1 200 ? 17.469 35.019 55.803 1.00 35.91 590 PHE A CA 1
ATOM 1504 C C . PHE A 1 200 ? 16.092 35.669 55.697 1.00 35.84 590 PHE A C 1
ATOM 1505 O O . PHE A 1 200 ? 15.232 35.243 54.922 1.00 35.96 590 PHE A O 1
ATOM 1513 N N . PHE A 1 201 ? 15.903 36.717 56.493 1.00 33.17 591 PHE A N 1
ATOM 1514 C CA . PHE A 1 201 ? 14.741 37.592 56.414 1.00 32.98 591 PHE A CA 1
ATOM 1515 C C . PHE A 1 201 ? 15.133 38.916 57.059 1.00 34.04 591 PHE A C 1
ATOM 1516 O O . PHE A 1 201 ? 16.247 39.067 57.568 1.00 35.20 591 PHE A O 1
ATOM 1524 N N . ASN A 1 202 ? 14.225 39.890 57.020 1.00 32.61 592 ASN A N 1
ATOM 1525 C CA . ASN A 1 202 ? 14.566 41.202 57.552 1.00 34.11 592 ASN A CA 1
ATOM 1526 C C . ASN A 1 202 ? 13.336 41.890 58.124 1.00 32.89 592 ASN A C 1
ATOM 1527 O O . ASN A 1 202 ? 12.198 41.522 57.832 1.00 33.72 592 ASN A O 1
ATOM 1532 N N . ALA A 1 203 ? 13.593 42.893 58.959 1.00 32.27 593 ALA A N 1
ATOM 1533 C CA . ALA A 1 203 ? 12.585 43.829 59.438 1.00 31.71 593 ALA A CA 1
ATOM 1534 C C . ALA A 1 203 ? 13.030 45.217 59.007 1.00 34.67 593 ALA A C 1
ATOM 1535 O O . ALA A 1 203 ? 14.129 45.657 59.360 1.00 37.09 593 ALA A O 1
ATOM 1537 N N . VAL A 1 204 ? 12.192 45.897 58.235 1.00 33.63 594 VAL A N 1
ATOM 1538 C CA . VAL A 1 204 ? 12.611 47.106 57.544 1.00 34.01 594 VAL A CA 1
ATOM 1539 C C . VAL A 1 204 ? 11.581 48.203 57.775 1.00 35.50 594 VAL A C 1
ATOM 1540 O O . VAL A 1 204 ? 10.382 47.942 57.921 1.00 35.53 594 VAL A O 1
ATOM 1544 N N . LYS A 1 205 ? 12.067 49.439 57.841 1.00 36.13 595 LYS A N 1
ATOM 1545 C CA . LYS A 1 205 ? 11.194 50.601 57.925 1.00 36.35 595 LYS A CA 1
ATOM 1546 C C . LYS A 1 205 ? 12.005 51.840 57.571 1.00 37.31 595 LYS A C 1
ATOM 1547 O O . LYS A 1 205 ? 13.199 51.764 57.268 1.00 37.31 595 LYS A O 1
ATOM 1553 N N . GLU A 1 206 ? 11.333 52.988 57.603 1.00 37.60 596 GLU A N 1
ATOM 1554 C CA . GLU A 1 206 ? 11.961 54.270 57.322 1.00 36.57 596 GLU A CA 1
ATOM 1555 C C . GLU A 1 206 ? 13.083 54.554 58.308 1.00 38.61 596 GLU A C 1
ATOM 1556 O O . GLU A 1 206 ? 12.826 54.955 59.447 1.00 41.03 596 GLU A O 1
ATOM 1562 N N . GLY A 1 207 ? 14.332 54.336 57.891 1.00 38.56 597 GLY A N 1
ATOM 1563 C CA . GLY A 1 207 ? 15.498 54.685 58.675 1.00 37.01 597 GLY A CA 1
ATOM 1564 C C . GLY A 1 207 ? 16.250 53.498 59.246 1.00 39.67 597 GLY A C 1
ATOM 1565 O O . GLY A 1 207 ? 17.458 53.605 59.494 1.00 40.62 597 GLY A O 1
ATOM 1566 N N . ASP A 1 208 ? 15.575 52.372 59.457 1.00 39.52 598 ASP A N 1
ATOM 1567 C CA . ASP A 1 208 ? 16.198 51.222 60.091 1.00 40.35 598 ASP A CA 1
ATOM 1568 C C . ASP A 1 208 ? 16.032 49.977 59.232 1.00 39.17 598 ASP A C 1
ATOM 1569 O O . ASP A 1 208 ? 15.050 49.827 58.501 1.00 37.82 598 ASP A O 1
ATOM 1574 N N . THR A 1 209 ? 17.014 49.085 59.333 1.00 40.49 599 THR A N 1
ATOM 1575 C CA . THR A 1 209 ? 16.988 47.794 58.661 1.00 38.79 599 THR A CA 1
ATOM 1576 C C . THR A 1 209 ? 17.704 46.790 59.548 1.00 39.63 599 THR A C 1
ATOM 1577 O O . THR A 1 209 ? 18.853 47.018 59.937 1.00 40.35 599 THR A O 1
ATOM 1581 N N . VAL A 1 210 ? 17.025 45.695 59.873 1.00 39.71 600 VAL A N 1
ATOM 1582 C CA . VAL A 1 210 ? 17.603 44.606 60.651 1.00 36.84 600 VAL A CA 1
ATOM 1583 C C . VAL A 1 210 ? 17.557 43.350 59.794 1.00 36.14 600 VAL A C 1
ATOM 1584 O O . VAL A 1 210 ? 16.495 42.992 59.273 1.00 35.81 600 VAL A O 1
ATOM 1588 N N . ILE A 1 211 ? 18.711 42.698 59.631 1.00 36.84 601 ILE A N 1
ATOM 1589 C CA . ILE A 1 211 ? 18.806 41.448 58.885 1.00 36.84 601 ILE A CA 1
ATOM 1590 C C . ILE A 1 211 ? 18.717 40.292 59.867 1.00 35.43 601 ILE A C 1
ATOM 1591 O O . ILE A 1 211 ? 19.358 40.313 60.923 1.00 34.56 601 ILE A O 1
ATOM 1596 N N . PHE A 1 212 ? 17.929 39.279 59.518 1.00 34.83 602 PHE A N 1
ATOM 1597 C CA . PHE A 1 212 ? 17.776 38.079 60.327 1.00 32.99 602 PHE A CA 1
ATOM 1598 C C . PHE A 1 212 ? 18.126 36.850 59.501 1.00 33.43 602 PHE A C 1
ATOM 1599 O O . PHE A 1 212 ? 17.863 36.801 58.297 1.00 34.34 602 PHE A O 1
ATOM 1607 N N . ALA A 1 213 ? 18.703 35.846 60.156 1.00 32.86 603 ALA A N 1
ATOM 1608 C CA . ALA A 1 213 ? 18.941 34.567 59.502 1.00 34.42 603 ALA A CA 1
ATOM 1609 C C . ALA A 1 213 ? 18.730 33.439 60.500 1.00 35.31 603 ALA A C 1
ATOM 1610 O O . ALA A 1 213 ? 19.265 33.473 61.613 1.00 34.80 603 ALA A O 1
ATOM 1612 N N . SER A 1 214 ? 17.938 32.455 60.100 1.00 36.09 604 SER A N 1
ATOM 1613 C CA . SER A 1 214 ? 17.759 31.219 60.842 1.00 38.58 604 SER A CA 1
ATOM 1614 C C . SER A 1 214 ? 18.640 30.130 60.241 1.00 39.24 604 SER A C 1
ATOM 1615 O O . SER A 1 214 ? 19.082 30.221 59.093 1.00 39.28 604 SER A O 1
ATOM 1618 N N . ASP A 1 215 ? 18.902 29.093 61.035 1.00 41.55 605 ASP A N 1
ATOM 1619 C CA . ASP A 1 215 ? 19.647 27.959 60.501 1.00 41.99 605 ASP A CA 1
ATOM 1620 C C . ASP A 1 215 ? 18.770 27.052 59.653 1.00 43.87 605 ASP A C 1
ATOM 1621 O O . ASP A 1 215 ? 19.263 26.429 58.708 1.00 45.86 605 ASP A O 1
ATOM 1626 N N . ASP A 1 216 ? 17.481 26.967 59.968 1.00 45.98 606 ASP A N 1
ATOM 1627 C CA . ASP A 1 216 ? 16.541 26.123 59.247 1.00 45.92 606 ASP A CA 1
ATOM 1628 C C . ASP A 1 216 ? 15.386 26.968 58.728 1.00 44.31 606 ASP A C 1
ATOM 1629 O O . ASP A 1 216 ? 14.988 27.953 59.358 1.00 43.75 606 ASP A O 1
ATOM 1634 N N . GLU A 1 217 ? 14.853 26.587 57.561 1.00 44.69 607 GLU A N 1
ATOM 1635 C CA . GLU A 1 217 ? 13.792 27.388 56.957 1.00 44.79 607 GLU A CA 1
ATOM 1636 C C . GLU A 1 217 ? 12.446 27.178 57.639 1.00 43.36 607 GLU A C 1
ATOM 1637 O O . GLU A 1 217 ? 11.604 28.085 57.624 1.00 41.92 607 GLU A O 1
ATOM 1643 N N . GLN A 1 218 ? 12.211 25.999 58.222 1.00 43.30 608 GLN A N 1
ATOM 1644 C CA . GLN A 1 218 ? 11.027 25.833 59.055 1.00 41.36 608 GLN A CA 1
ATOM 1645 C C . GLN A 1 218 ? 11.050 26.814 60.217 1.00 39.48 608 GLN A C 1
ATOM 1646 O O . GLN A 1 218 ? 10.010 27.366 60.596 1.00 38.39 608 GLN A O 1
ATOM 1648 N N . ASP A 1 219 ? 12.235 27.061 60.781 1.00 41.49 609 ASP A N 1
ATOM 1649 C CA . ASP A 1 219 ? 12.348 28.038 61.858 1.00 39.02 609 ASP A CA 1
ATOM 1650 C C . ASP A 1 219 ? 12.181 29.460 61.329 1.00 38.75 609 ASP A C 1
ATOM 1651 O O . ASP A 1 219 ? 11.633 30.326 62.023 1.00 37.67 609 ASP A O 1
ATOM 1656 N N . ARG A 1 220 ? 12.620 29.715 60.091 1.00 38.10 610 ARG A N 1
ATOM 1657 C CA . ARG A 1 220 ? 12.420 31.037 59.501 1.00 35.86 610 ARG A CA 1
ATOM 1658 C C . ARG A 1 220 ? 10.940 31.330 59.267 1.00 34.88 610 ARG A C 1
ATOM 1659 O O . ARG A 1 220 ? 10.473 32.441 59.544 1.00 34.00 610 ARG A O 1
ATOM 1667 N N . ILE A 1 221 ? 10.189 30.349 58.759 1.00 35.69 611 ILE A N 1
ATOM 1668 C CA . ILE A 1 221 ? 8.768 30.558 58.482 1.00 36.52 611 ILE A CA 1
ATOM 1669 C C . ILE A 1 221 ? 8.017 30.916 59.758 1.00 36.04 611 ILE A C 1
ATOM 1670 O O . ILE A 1 221 ? 7.187 31.835 59.772 1.00 35.58 611 ILE A O 1
ATOM 1675 N N . LEU A 1 222 ? 8.294 30.199 60.848 1.00 34.95 612 LEU A N 1
ATOM 1676 C CA . LEU A 1 222 ? 7.619 30.487 62.108 1.00 34.31 612 LEU A CA 1
ATOM 1677 C C . LEU A 1 222 ? 7.960 31.883 62.609 1.00 35.05 612 LEU A C 1
ATOM 1678 O O . LEU A 1 222 ? 7.090 32.593 63.131 1.00 34.19 612 LEU A O 1
ATOM 1683 N N . TRP A 1 223 ? 9.217 32.302 62.448 1.00 35.29 613 TRP A N 1
ATOM 1684 C CA . TRP A 1 223 ? 9.600 33.648 62.860 1.00 34.48 613 TRP A CA 1
ATOM 1685 C C . TRP A 1 223 ? 8.894 34.704 62.018 1.00 33.86 613 TRP A C 1
ATOM 1686 O O . TRP A 1 223 ? 8.214 35.584 62.556 1.00 32.79 613 TRP A O 1
ATOM 1697 N N . VAL A 1 224 ? 9.031 34.619 60.690 1.00 34.32 614 VAL A N 1
ATOM 1698 C CA . VAL A 1 224 ? 8.475 35.647 59.810 1.00 34.80 614 VAL A CA 1
ATOM 1699 C C . VAL A 1 224 ? 6.973 35.792 60.029 1.00 35.66 614 VAL A C 1
ATOM 1700 O O . VAL A 1 224 ? 6.444 36.908 60.076 1.00 35.86 614 VAL A O 1
ATOM 1704 N N . GLN A 1 225 ? 6.266 34.670 60.181 1.00 35.74 615 GLN A N 1
ATOM 1705 C CA . GLN A 1 225 ? 4.827 34.737 60.416 1.00 35.79 615 GLN A CA 1
ATOM 1706 C C . GLN A 1 225 ? 4.511 35.373 61.765 1.00 36.40 615 GLN A C 1
ATOM 1707 O O . GLN A 1 225 ? 3.602 36.205 61.865 1.00 38.44 615 GLN A O 1
ATOM 1713 N N . ALA A 1 226 ? 5.252 35.001 62.811 1.00 36.57 616 ALA A N 1
ATOM 1714 C CA . ALA A 1 226 ? 5.038 35.600 64.124 1.00 35.81 616 ALA A CA 1
ATOM 1715 C C . ALA A 1 226 ? 5.292 37.102 64.093 1.00 36.44 616 ALA A C 1
ATOM 1716 O O . ALA A 1 226 ? 4.514 37.888 64.645 1.00 38.08 616 ALA A O 1
ATOM 1718 N N . MET A 1 227 ? 6.384 37.520 63.449 1.00 35.75 617 MET A N 1
ATOM 1719 C CA . MET A 1 227 ? 6.711 38.942 63.407 1.00 36.67 617 MET A CA 1
ATOM 1720 C C . MET A 1 227 ? 5.752 39.714 62.513 1.00 37.41 617 MET A C 1
ATOM 1721 O O . MET A 1 227 ? 5.479 40.891 62.776 1.00 38.15 617 MET A O 1
ATOM 1726 N N . TYR A 1 228 ? 5.241 39.078 61.455 1.00 36.26 618 TYR A N 1
ATOM 1727 C CA . TYR A 1 228 ? 4.245 39.729 60.611 1.00 38.72 618 TYR A CA 1
ATOM 1728 C C . TYR A 1 228 ? 3.053 40.193 61.437 1.00 39.55 618 TYR A C 1
ATOM 1729 O O . TYR A 1 228 ? 2.604 41.340 61.309 1.00 42.01 618 TYR A O 1
ATOM 1738 N N . ARG A 1 229 ? 2.551 39.322 62.314 1.00 39.17 619 ARG A N 1
ATOM 1739 C CA . ARG A 1 229 ? 1.466 39.664 63.219 1.00 39.29 619 ARG A CA 1
ATOM 1740 C C . ARG A 1 229 ? 1.909 40.614 64.324 1.00 39.37 619 ARG A C 1
ATOM 1741 O O . ARG A 1 229 ? 1.075 41.338 64.878 1.00 40.90 619 ARG A O 1
ATOM 1749 N N . ALA A 1 230 ? 3.199 40.631 64.663 1.00 39.18 620 ALA A N 1
ATOM 1750 C CA . ALA A 1 230 ? 3.655 41.523 65.721 1.00 40.33 620 ALA A CA 1
ATOM 1751 C C . ALA A 1 230 ? 3.776 42.967 65.245 1.00 40.12 620 ALA A C 1
ATOM 1752 O O . ALA A 1 230 ? 3.609 43.894 66.045 1.00 40.19 620 ALA A O 1
ATOM 1754 N N . THR A 1 231 ? 4.061 43.179 63.963 1.00 40.55 621 THR A N 1
ATOM 1755 C CA . THR A 1 231 ? 4.259 44.522 63.436 1.00 40.81 621 THR A CA 1
ATOM 1756 C C . THR A 1 231 ? 2.966 45.197 63.010 1.00 40.51 621 THR A C 1
ATOM 1757 O O . THR A 1 231 ? 2.919 46.430 62.955 1.00 40.29 621 THR A O 1
ATOM 1761 N N . GLY A 1 232 ? 1.923 44.430 62.702 1.00 42.47 622 GLY A N 1
ATOM 1762 C CA . GLY A 1 232 ? 0.716 45.023 62.165 1.00 44.03 622 GLY A CA 1
ATOM 1763 C C . GLY A 1 232 ? 0.857 45.549 60.757 1.00 44.97 622 GLY A C 1
ATOM 1764 O O . GLY A 1 232 ? 0.060 46.390 60.334 1.00 45.37 622 GLY A O 1
ATOM 1765 N N . GLN A 1 233 ? 1.864 45.082 60.023 1.00 45.94 623 GLN A N 1
ATOM 1766 C CA . GLN A 1 233 ? 2.071 45.493 58.643 1.00 42.09 623 GLN A CA 1
ATOM 1767 C C . GLN A 1 233 ? 0.950 44.971 57.752 1.00 40.95 623 GLN A C 1
ATOM 1768 O O . GLN A 1 233 ? 0.350 43.926 58.015 1.00 42.91 623 GLN A O 1
ATOM 1774 N N . SER A 1 234 ? 0.673 45.706 56.680 1.00 41.16 624 SER A N 1
ATOM 1775 C CA . SER A 1 234 ? -0.300 45.239 55.701 1.00 42.14 624 SER A CA 1
ATOM 1776 C C . SER A 1 234 ? 0.328 44.339 54.646 1.00 42.12 624 SER A C 1
ATOM 1777 O O . SER A 1 234 ? -0.365 43.483 54.083 1.00 43.51 624 SER A O 1
ATOM 1780 N N . HIS A 1 235 ? 1.623 44.504 54.380 1.00 41.67 625 HIS A N 1
ATOM 1781 C CA . HIS A 1 235 ? 2.307 43.690 53.381 1.00 40.03 625 HIS A CA 1
ATOM 1782 C C . HIS A 1 235 ? 2.384 42.242 53.845 1.00 39.19 625 HIS A C 1
ATOM 1783 O O . HIS A 1 235 ? 2.907 41.957 54.927 1.00 40.69 625 HIS A O 1
ATOM 1790 N N . LYS A 1 236 ? 1.868 41.330 53.031 1.00 37.73 626 LYS A N 1
ATOM 1791 C CA . LYS A 1 236 ? 1.998 39.909 53.327 1.00 37.94 626 LYS A CA 1
ATOM 1792 C C . LYS A 1 236 ? 3.363 39.407 52.864 1.00 38.09 626 LYS A C 1
ATOM 1793 O O . LYS A 1 236 ? 3.755 39.664 51.721 1.00 36.76 626 LYS A O 1
ATOM 1796 N N . PRO A 1 237 ? 4.116 38.714 53.720 1.00 38.43 627 PRO A N 1
ATOM 1797 C CA . PRO A 1 237 ? 5.439 38.226 53.307 1.00 37.39 627 PRO A CA 1
ATOM 1798 C C . PRO A 1 237 ? 5.350 37.268 52.128 1.00 37.33 627 PRO A C 1
ATOM 1799 O O . PRO A 1 237 ? 4.424 36.460 52.024 1.00 36.49 627 PRO A O 1
ATOM 1803 N N . VAL A 1 238 ? 6.332 37.370 51.237 1.00 37.45 628 VAL A N 1
ATOM 1804 C CA . VAL A 1 238 ? 6.398 36.562 50.021 1.00 36.83 628 VAL A CA 1
ATOM 1805 C C . VAL A 1 238 ? 7.415 35.442 50.208 1.00 39.51 628 VAL A C 1
ATOM 1806 O O . VAL A 1 238 ? 8.626 35.677 50.076 1.00 39.94 628 VAL A O 1
ATOM 1810 N N . PRO A 1 239 ? 6.979 34.219 50.501 1.00 40.84 629 PRO A N 1
ATOM 1811 C CA . PRO A 1 239 ? 7.923 33.118 50.714 1.00 40.00 629 PRO A CA 1
ATOM 1812 C C . PRO A 1 239 ? 8.476 32.609 49.396 1.00 41.70 629 PRO A C 1
ATOM 1813 O O . PRO A 1 239 ? 7.951 32.940 48.322 1.00 42.31 629 PRO A O 1
ATOM 1817 N N . PRO A 1 240 ? 9.547 31.801 49.430 1.00 43.26 630 PRO A N 1
ATOM 1818 C CA . PRO A 1 240 ? 10.058 31.167 48.212 1.00 43.83 630 PRO A CA 1
ATOM 1819 C C . PRO A 1 240 ? 9.289 29.897 47.855 1.00 44.47 630 PRO A C 1
ATOM 1820 O O . PRO A 1 240 ? 9.468 29.381 46.751 1.00 48.30 630 PRO A O 1
#